Protein AF-A0A536QUA7-F1 (afdb_monomer)

Mean predicted aligned error: 16.9 Å

Solvent-accessible surface area (backbone atoms only — not comparable to full-atom values): 15677 Å² total; per-residue (Å²): 103,59,50,65,67,56,57,45,43,52,49,64,76,67,33,92,43,39,61,58,76,77,45,74,51,65,32,37,35,33,44,43,59,47,39,73,72,70,40,79,70,28,42,52,52,85,44,95,68,42,71,66,52,82,76,81,79,78,81,73,63,39,78,78,34,52,27,31,45,29,40,38,20,38,36,29,46,65,80,84,62,50,67,84,68,93,71,83,85,85,78,98,61,85,58,100,61,84,52,25,24,18,38,31,34,34,26,34,26,69,95,56,44,83,71,50,58,46,36,44,38,70,85,55,71,61,65,71,66,61,76,71,50,67,66,53,78,86,66,78,74,70,70,74,73,72,71,72,78,56,67,68,45,88,55,73,50,54,70,72,58,57,55,49,55,58,72,66,37,57,82,35,42,73,42,80,79,44,75,51,76,34,32,39,31,43,50,58,53,58,68,66,70,54,92,70,57,74,76,63,91,88,58,56,53,81,40,44,29,34,42,35,42,36,16,37,39,26,31,44,80,90,48,76,79,43,76,18,30,14,35,39,37,34,26,36,18,74,81,57,47,77,78,45,75,41,68,44,71,94,47,70,55,68,64,71,60,77,74,53,70,67,34,47,64,73,80,132

Foldseek 3Di:
DDDFVLLQCCPAVVDPQHDDFPDKGKFKDQQVLCCVQLNDQWQAVPDPFADTDDAQDDDDDSRPFIKIWMKTFDFGFRDPRDGPDPDDDGDDDRDPDGGFRMWTWIFGPPPTHTRDTRYTHRPDNTDPSVVVGDHDPPPDDPPPPPPPQFPAAEFPDDPVLLQVVVVVPCVFDVDFPDKDKAKDFLLLQVVLPPPQSDDPPPDDRRFIKMKMKTADWGQDPVNVRDTARIKIWIAGRHPRDGDDIDGHNSDNTPSSVVVGHHHHYDDD

Radius of gyration: 22.1 Å; Cα contacts (8 Å, |Δi|>4): 543; chains: 1; bounding box: 54×33×62 Å

Structure (mmCIF, N/CA/C/O backbone):
data_AF-A0A536QUA7-F1
#
_entry.id   AF-A0A536QUA7-F1
#
loop_
_atom_site.group_PDB
_atom_site.id
_atom_site.type_symbol
_atom_site.label_atom_id
_atom_site.label_alt_id
_atom_site.label_comp_id
_atom_site.label_asym_id
_atom_site.label_entity_id
_atom_site.label_seq_id
_atom_site.pdbx_PDB_ins_code
_atom_site.Cartn_x
_atom_site.Cartn_y
_atom_site.Cartn_z
_atom_site.occupancy
_atom_site.B_iso_or_equiv
_atom_site.auth_seq_id
_atom_site.auth_comp_id
_atom_site.auth_asym_id
_atom_site.auth_atom_id
_atom_site.pdbx_PDB_model_num
ATOM 1 N N . MET A 1 1 ? -12.132 0.003 -13.192 1.00 64.38 1 MET A N 1
ATOM 2 C CA . MET A 1 1 ? -10.922 -0.640 -13.738 1.00 64.38 1 MET A CA 1
ATOM 3 C C . MET A 1 1 ? -10.540 0.109 -14.996 1.00 64.38 1 MET A C 1
ATOM 5 O O . MET A 1 1 ? -11.444 0.331 -15.796 1.00 64.38 1 MET A O 1
ATOM 9 N N . ILE A 1 2 ? -9.286 0.541 -15.136 1.00 70.25 2 ILE A N 1
ATOM 10 C CA . ILE A 1 2 ? -8.847 1.223 -16.362 1.00 70.25 2 ILE A CA 1
ATOM 11 C C . ILE A 1 2 ? -8.823 0.251 -17.541 1.00 70.25 2 ILE A C 1
ATOM 13 O O . ILE A 1 2 ? -8.557 -0.945 -17.365 1.00 70.25 2 ILE A O 1
ATOM 17 N N . GLN A 1 3 ? -9.121 0.764 -18.728 1.00 82.75 3 GLN A N 1
ATOM 18 C CA . GLN A 1 3 ? -9.118 -0.004 -19.968 1.00 82.75 3 GLN A CA 1
ATOM 19 C C . GLN A 1 3 ? -7.694 -0.231 -20.487 1.00 82.75 3 GLN A C 1
ATOM 21 O O . GLN A 1 3 ? -6.749 0.451 -20.092 1.00 82.75 3 GLN A O 1
ATOM 26 N N . ARG A 1 4 ? -7.545 -1.186 -21.412 1.00 84.88 4 ARG A N 1
ATOM 27 C CA . ARG A 1 4 ? -6.255 -1.541 -22.026 1.00 84.88 4 ARG A CA 1
ATOM 28 C C . ARG A 1 4 ? -5.523 -0.318 -22.583 1.00 84.88 4 ARG A C 1
ATOM 30 O O . ARG A 1 4 ? -4.348 -0.115 -22.292 1.00 84.88 4 ARG A O 1
ATOM 37 N N . ASP A 1 5 ? -6.226 0.496 -23.361 1.00 85.31 5 ASP A N 1
ATOM 38 C CA . ASP A 1 5 ? -5.624 1.645 -24.040 1.00 85.31 5 ASP A CA 1
ATOM 39 C C . ASP A 1 5 ? -5.302 2.783 -23.058 1.00 85.31 5 ASP A C 1
ATOM 41 O O . ASP A 1 5 ? -4.315 3.488 -23.243 1.00 85.31 5 ASP A O 1
ATOM 45 N N . GLU A 1 6 ? -6.058 2.904 -21.960 1.00 81.44 6 GLU A N 1
ATOM 46 C CA . GLU A 1 6 ? -5.752 3.830 -20.861 1.00 81.44 6 GLU A CA 1
ATOM 47 C C . GLU A 1 6 ? -4.475 3.410 -20.122 1.00 81.44 6 GLU A C 1
ATOM 49 O O . GLU A 1 6 ? -3.639 4.255 -19.809 1.00 81.44 6 GLU A O 1
ATOM 54 N N . ALA A 1 7 ? -4.279 2.106 -19.892 1.00 81.38 7 ALA A N 1
ATOM 55 C CA . ALA A 1 7 ? -3.056 1.581 -19.287 1.00 81.38 7 ALA A CA 1
ATOM 56 C C . ALA A 1 7 ? -1.829 1.820 -20.181 1.00 81.38 7 ALA A C 1
ATOM 58 O O . ALA A 1 7 ? -0.774 2.214 -19.686 1.00 81.38 7 ALA A O 1
ATOM 59 N N . ILE A 1 8 ? -1.977 1.635 -21.499 1.00 85.44 8 ILE A N 1
ATOM 60 C CA . ILE A 1 8 ? -0.925 1.951 -22.474 1.00 85.44 8 ILE A CA 1
ATOM 61 C C . ILE A 1 8 ? -0.619 3.451 -22.457 1.00 85.44 8 ILE A C 1
ATOM 63 O O . ILE A 1 8 ? 0.544 3.824 -22.331 1.00 85.44 8 ILE A O 1
ATOM 67 N N . ALA A 1 9 ? -1.640 4.311 -22.529 1.00 81.69 9 ALA A N 1
ATOM 68 C CA . ALA A 1 9 ? -1.468 5.764 -22.538 1.00 81.69 9 ALA A CA 1
ATOM 69 C C . ALA A 1 9 ? -0.780 6.283 -21.267 1.00 81.69 9 ALA A C 1
ATOM 71 O O . ALA A 1 9 ? 0.062 7.179 -21.337 1.00 81.69 9 ALA A O 1
ATOM 72 N N . LEU A 1 10 ? -1.084 5.689 -20.111 1.00 79.25 10 LEU A N 1
ATOM 73 C CA . LEU A 1 10 ? -0.463 6.049 -18.838 1.00 79.25 10 LEU A CA 1
ATOM 74 C C . LEU A 1 10 ? 1.056 5.815 -18.845 1.00 79.25 10 LEU A C 1
ATOM 76 O O . LEU A 1 10 ? 1.802 6.591 -18.253 1.00 79.25 10 LEU A O 1
ATOM 80 N N . VAL A 1 11 ? 1.516 4.788 -19.562 1.00 81.25 11 VAL A N 1
ATOM 81 C CA . VAL A 1 11 ? 2.941 4.486 -19.733 1.00 81.25 11 VAL A CA 1
ATOM 82 C C . VAL A 1 11 ? 3.570 5.321 -20.847 1.00 81.25 11 VAL A C 1
ATOM 84 O O . VAL A 1 11 ? 4.662 5.841 -20.668 1.00 81.25 11 VAL A O 1
ATOM 87 N N . THR A 1 12 ? 2.915 5.458 -21.999 1.00 77.88 12 THR A N 1
ATOM 88 C CA . THR A 1 12 ? 3.539 6.048 -23.198 1.00 77.88 12 THR A CA 1
ATOM 89 C C . THR A 1 12 ? 3.413 7.565 -23.291 1.00 77.88 12 THR A C 1
ATOM 91 O O . THR A 1 12 ? 4.182 8.189 -24.011 1.00 77.88 12 THR A O 1
ATOM 94 N N . SER A 1 13 ? 2.437 8.162 -22.604 1.00 69.25 13 SER A N 1
ATOM 95 C CA . SER A 1 13 ? 2.140 9.602 -22.681 1.00 69.25 13 SER A CA 1
ATOM 96 C C . SER A 1 13 ? 2.318 10.326 -21.343 1.00 69.25 13 SER A C 1
ATOM 98 O O . SER A 1 13 ? 2.397 11.551 -21.320 1.00 69.25 13 SER A O 1
ATOM 100 N N . GLY A 1 14 ? 2.356 9.583 -20.230 1.00 56.53 14 GLY A N 1
ATOM 101 C CA . GLY A 1 14 ? 2.427 10.126 -18.869 1.00 56.53 14 GLY A CA 1
ATOM 102 C C . GLY A 1 14 ? 3.731 9.844 -18.120 1.00 56.53 14 GLY A C 1
ATOM 103 O O . GLY A 1 14 ? 3.872 10.306 -16.989 1.00 56.53 14 GLY A O 1
ATOM 104 N N . ASN A 1 15 ? 4.671 9.097 -18.711 1.00 64.44 15 ASN A N 1
ATOM 105 C CA . ASN A 1 15 ? 5.901 8.682 -18.041 1.00 64.44 15 ASN A CA 1
ATOM 106 C C . ASN A 1 15 ? 7.134 9.383 -18.629 1.00 64.44 15 ASN A C 1
ATOM 108 O O . ASN A 1 15 ? 7.435 9.228 -19.810 1.00 64.44 15 ASN A O 1
ATOM 112 N N . ALA A 1 16 ? 7.875 10.107 -17.786 1.00 61.22 16 ALA A N 1
ATOM 113 C CA . ALA A 1 16 ? 9.129 10.762 -18.162 1.00 61.22 16 ALA A CA 1
ATOM 114 C C . ALA A 1 16 ? 10.233 9.767 -18.575 1.00 61.22 16 ALA A C 1
ATOM 116 O O . ALA A 1 16 ? 11.182 10.151 -19.256 1.00 61.22 16 ALA A O 1
ATOM 117 N N . ASP A 1 17 ? 10.092 8.496 -18.195 1.00 67.12 17 ASP A N 1
ATOM 118 C CA . ASP A 1 17 ? 11.054 7.438 -18.495 1.00 67.12 17 ASP A CA 1
ATOM 119 C C . ASP A 1 17 ? 10.870 6.859 -19.908 1.00 67.12 17 ASP A C 1
ATOM 121 O O . ASP A 1 17 ? 11.709 6.096 -20.376 1.00 67.12 17 ASP A O 1
ATOM 125 N N . VAL A 1 18 ? 9.782 7.188 -20.611 1.00 69.81 18 VAL A N 1
ATOM 126 C CA . VAL A 1 18 ? 9.490 6.653 -21.948 1.00 69.81 18 VAL A CA 1
ATOM 127 C C . VAL A 1 18 ? 9.672 7.754 -22.986 1.00 69.81 18 VAL A C 1
ATOM 129 O O . VAL A 1 18 ? 8.972 8.761 -22.981 1.00 69.81 18 VAL A O 1
ATOM 132 N N . GLY A 1 19 ? 10.637 7.558 -23.883 1.00 74.00 19 GLY A N 1
ATOM 133 C CA . GLY A 1 19 ? 10.879 8.419 -25.033 1.00 74.00 19 GLY A CA 1
ATOM 134 C C . GLY A 1 19 ? 10.114 7.930 -26.260 1.00 74.00 19 GLY A C 1
ATOM 135 O O . GLY A 1 19 ? 8.886 7.857 -26.282 1.00 74.00 19 GLY A O 1
ATOM 136 N N . ARG A 1 20 ? 10.852 7.591 -27.319 1.00 82.25 20 ARG A N 1
ATOM 137 C CA . ARG A 1 20 ? 10.285 7.036 -28.553 1.00 82.25 20 ARG A CA 1
ATOM 138 C C . ARG A 1 20 ? 9.592 5.697 -28.283 1.00 82.25 20 ARG A C 1
ATOM 140 O O . ARG A 1 20 ? 10.181 4.818 -27.664 1.00 82.25 20 ARG A O 1
ATOM 147 N N . VAL A 1 21 ? 8.384 5.512 -28.813 1.00 84.94 21 VAL A N 1
ATOM 148 C CA . VAL A 1 21 ? 7.627 4.252 -28.725 1.00 84.94 21 VAL A CA 1
ATOM 149 C C . VAL A 1 21 ? 7.493 3.638 -30.114 1.00 84.94 21 VAL A C 1
ATOM 151 O O . VAL A 1 21 ? 6.847 4.206 -30.988 1.00 84.94 21 VAL A O 1
ATOM 154 N N . ASP A 1 22 ? 8.089 2.463 -30.300 1.00 88.00 22 ASP A N 1
ATOM 155 C CA . ASP A 1 22 ? 8.012 1.669 -31.534 1.00 88.00 22 ASP A CA 1
ATOM 156 C C . ASP A 1 22 ? 6.842 0.689 -31.516 1.00 88.00 22 ASP A C 1
ATOM 158 O O . ASP A 1 22 ? 6.204 0.429 -32.535 1.00 88.00 22 ASP A O 1
ATOM 162 N N . ARG A 1 23 ? 6.568 0.120 -30.341 1.00 90.31 23 ARG A N 1
ATOM 163 C CA . ARG A 1 23 ? 5.479 -0.829 -30.122 1.00 90.31 23 ARG A CA 1
ATOM 164 C C . ARG A 1 23 ? 5.040 -0.748 -28.673 1.00 90.31 23 ARG A C 1
ATOM 166 O O . ARG A 1 23 ? 5.880 -0.665 -27.781 1.00 90.31 23 ARG A O 1
ATOM 173 N N . ALA A 1 24 ? 3.735 -0.835 -28.450 1.00 91.88 24 ALA A N 1
ATOM 174 C CA . ALA A 1 24 ? 3.164 -1.001 -27.126 1.00 91.88 24 ALA A CA 1
ATOM 175 C C . ALA A 1 24 ? 2.049 -2.048 -27.158 1.00 91.88 24 ALA A C 1
ATOM 177 O O . ALA A 1 24 ? 1.282 -2.127 -28.119 1.00 91.88 24 ALA A O 1
ATOM 178 N N . ASP A 1 25 ? 1.968 -2.854 -26.108 1.00 94.75 25 ASP A N 1
ATOM 179 C CA . ASP A 1 25 ? 0.883 -3.804 -25.895 1.00 94.75 25 ASP A CA 1
ATOM 180 C C . ASP A 1 25 ? 0.625 -3.961 -24.396 1.00 94.75 25 ASP A C 1
ATOM 182 O O . ASP A 1 25 ? 1.505 -3.709 -23.573 1.00 94.75 25 ASP A O 1
ATOM 186 N N . ALA A 1 26 ? -0.582 -4.379 -24.034 1.00 92.88 26 ALA A N 1
ATOM 187 C CA . ALA A 1 26 ? -0.970 -4.575 -22.653 1.00 92.88 26 ALA A CA 1
ATOM 188 C C . ALA A 1 26 ? -1.830 -5.825 -22.481 1.00 92.88 26 ALA A C 1
ATOM 190 O O . ALA A 1 26 ? -2.761 -6.080 -23.251 1.00 92.88 26 ALA A O 1
ATOM 191 N N . LYS A 1 27 ? -1.516 -6.585 -21.431 1.00 93.69 27 LYS A N 1
ATOM 192 C CA . LYS A 1 27 ? -2.242 -7.782 -21.007 1.00 93.69 27 LYS A CA 1
ATOM 193 C C . LYS A 1 27 ? -2.737 -7.594 -19.584 1.00 93.69 27 LYS A C 1
ATOM 195 O O . LYS A 1 27 ? -1.997 -7.118 -18.722 1.00 93.69 27 LYS A O 1
ATOM 200 N N . LEU A 1 28 ? -3.983 -7.983 -19.348 1.00 89.50 28 LEU A N 1
ATOM 201 C CA . LEU A 1 28 ? -4.575 -7.962 -18.022 1.00 89.50 28 LEU A CA 1
ATOM 202 C C . LEU A 1 28 ? -4.355 -9.310 -17.343 1.00 89.50 28 LEU A C 1
ATOM 204 O O . LEU A 1 28 ? -4.668 -10.347 -17.921 1.00 89.50 28 LEU A O 1
ATOM 208 N N . MET A 1 29 ? -3.855 -9.312 -16.112 1.00 88.69 29 MET A N 1
ATOM 209 C CA . MET A 1 29 ? -3.652 -10.542 -15.347 1.00 88.69 29 MET A CA 1
ATOM 210 C C . MET A 1 29 ? -3.751 -10.307 -13.843 1.00 88.69 29 MET A C 1
ATOM 212 O O . MET A 1 29 ? -3.808 -9.164 -13.390 1.00 88.69 29 MET A O 1
ATOM 216 N N . THR A 1 30 ? -3.765 -11.384 -13.058 1.00 83.81 30 THR A N 1
ATOM 217 C CA . THR A 1 30 ? -3.513 -11.263 -11.618 1.00 83.81 30 THR A CA 1
ATOM 218 C C . THR A 1 30 ? -2.024 -11.017 -11.369 1.00 83.81 30 THR A C 1
ATOM 220 O O . THR A 1 30 ? -1.172 -11.425 -12.162 1.00 83.81 30 THR A O 1
ATOM 223 N N . PHE A 1 31 ? -1.670 -10.377 -10.259 1.00 78.50 31 PHE A N 1
ATOM 224 C CA . PHE A 1 31 ? -0.266 -10.187 -9.911 1.00 78.50 31 PHE A CA 1
ATOM 225 C C . PHE A 1 31 ? 0.429 -11.533 -9.633 1.00 78.50 31 PHE A C 1
ATOM 227 O O . PHE A 1 31 ? 1.590 -11.716 -9.994 1.00 78.50 31 PHE A O 1
ATOM 234 N N . ALA A 1 32 ? -0.301 -12.522 -9.107 1.00 74.12 32 ALA A N 1
ATOM 235 C CA . ALA A 1 32 ? 0.178 -13.897 -8.968 1.00 74.12 32 ALA A CA 1
ATOM 236 C C . ALA A 1 32 ? 0.535 -14.542 -10.322 1.00 74.12 32 ALA A C 1
ATOM 238 O O . ALA A 1 32 ? 1.564 -15.211 -10.430 1.00 74.12 32 ALA A O 1
ATOM 239 N N . ASP A 1 33 ? -0.270 -14.320 -11.367 1.00 83.56 33 ASP A N 1
ATOM 240 C CA . ASP A 1 33 ? 0.031 -14.802 -12.720 1.00 83.56 33 ASP A CA 1
ATOM 241 C C . ASP A 1 33 ? 1.309 -14.185 -13.286 1.00 83.56 33 ASP A C 1
ATOM 243 O O . ASP A 1 33 ? 2.119 -14.899 -13.882 1.00 83.56 33 ASP A O 1
ATOM 247 N N . TYR A 1 34 ? 1.505 -12.881 -13.070 1.00 85.69 34 TYR A N 1
ATOM 248 C CA . TYR A 1 34 ? 2.734 -12.200 -13.467 1.00 85.69 34 TYR A CA 1
ATOM 249 C C . TYR A 1 34 ? 3.948 -12.824 -12.771 1.00 85.69 34 TYR A C 1
ATOM 251 O O . TYR A 1 34 ? 4.869 -13.286 -13.442 1.00 85.69 34 TYR A O 1
ATOM 259 N N . LEU A 1 35 ? 3.920 -12.918 -11.437 1.00 82.38 35 LEU A N 1
ATOM 260 C CA . LEU A 1 35 ? 5.023 -13.468 -10.642 1.00 82.38 35 LEU A CA 1
ATOM 261 C C . LEU A 1 35 ? 5.357 -14.918 -11.015 1.00 82.38 35 LEU A C 1
ATOM 263 O O . LEU A 1 35 ? 6.523 -15.306 -11.018 1.00 82.38 35 LEU A O 1
ATOM 267 N N . ARG A 1 36 ? 4.349 -15.724 -11.359 1.00 80.75 36 ARG A N 1
ATOM 268 C CA . ARG A 1 36 ? 4.531 -17.121 -11.776 1.00 80.75 36 ARG A CA 1
ATOM 269 C C . ARG A 1 36 ? 5.289 -17.256 -13.100 1.00 80.75 36 ARG A C 1
ATOM 271 O O . ARG A 1 36 ? 5.995 -18.243 -13.284 1.00 80.75 36 ARG A O 1
ATOM 278 N N . VAL A 1 37 ? 5.112 -16.317 -14.031 1.00 83.94 37 VAL A N 1
ATOM 279 C CA . VAL A 1 37 ? 5.691 -16.393 -15.385 1.00 83.94 37 VAL A CA 1
ATOM 280 C C . VAL A 1 37 ? 6.965 -15.561 -15.512 1.00 83.94 37 VAL A C 1
ATOM 282 O O . VAL A 1 37 ? 7.953 -16.048 -16.056 1.00 83.94 37 VAL A O 1
ATOM 285 N N . ALA A 1 38 ? 6.940 -14.321 -15.025 1.00 82.25 38 ALA A N 1
ATOM 286 C CA . ALA A 1 38 ? 8.046 -13.371 -15.114 1.00 82.25 38 ALA A CA 1
ATOM 287 C C . ALA A 1 38 ? 8.994 -13.433 -13.905 1.00 82.25 38 ALA A C 1
ATOM 289 O O . ALA A 1 38 ? 10.108 -12.922 -13.971 1.00 82.25 38 ALA A O 1
ATOM 290 N N . GLY A 1 39 ? 8.587 -14.090 -12.816 1.00 74.75 39 GLY A N 1
ATOM 291 C CA . GLY A 1 39 ? 9.356 -14.125 -11.577 1.00 74.75 39 GLY A CA 1
ATOM 292 C C . GLY A 1 39 ? 9.154 -12.871 -10.715 1.00 74.75 39 GLY A C 1
ATOM 293 O O . GLY A 1 39 ? 8.283 -12.043 -10.992 1.00 74.75 39 GLY A O 1
ATOM 294 N N . PRO A 1 40 ? 9.923 -12.738 -9.619 1.00 68.88 40 PRO A N 1
ATOM 295 C CA . PRO A 1 40 ? 9.820 -11.593 -8.723 1.00 68.88 40 PRO A CA 1
ATOM 296 C C . PRO A 1 40 ? 10.151 -10.290 -9.451 1.00 68.88 40 PRO A C 1
ATOM 298 O O . PRO A 1 40 ? 11.150 -10.218 -10.165 1.00 68.88 40 PRO A O 1
ATOM 301 N N . VAL A 1 41 ? 9.354 -9.249 -9.197 1.00 65.19 41 VAL A N 1
ATOM 302 C CA . VAL A 1 41 ? 9.648 -7.897 -9.680 1.00 65.19 41 VAL A CA 1
ATOM 303 C C . VAL A 1 41 ? 10.963 -7.442 -9.062 1.00 65.19 41 VAL A C 1
ATOM 305 O O . VAL A 1 41 ? 11.093 -7.302 -7.845 1.00 65.19 41 VAL A O 1
ATOM 308 N N . ARG A 1 42 ? 11.953 -7.238 -9.919 1.00 55.41 42 ARG A N 1
ATOM 309 C CA . ARG A 1 42 ? 13.249 -6.675 -9.569 1.00 55.41 42 ARG A CA 1
ATOM 310 C C . ARG A 1 42 ? 13.487 -5.567 -10.565 1.00 55.41 42 ARG A C 1
ATOM 312 O O . ARG A 1 42 ? 13.551 -5.833 -11.764 1.00 55.41 42 ARG A O 1
ATOM 319 N N . THR A 1 43 ? 13.612 -4.341 -10.082 1.00 51.16 43 THR A N 1
ATOM 320 C CA . THR A 1 43 ? 13.974 -3.242 -10.964 1.00 51.16 43 THR A CA 1
ATOM 321 C C . THR A 1 43 ? 15.312 -3.599 -11.618 1.00 51.16 43 THR A C 1
ATOM 323 O O . THR A 1 43 ? 16.274 -3.921 -10.917 1.00 51.16 43 THR A O 1
ATOM 326 N N . HIS A 1 44 ? 15.353 -3.594 -12.953 1.00 51.56 44 HIS A N 1
ATOM 327 C CA . HIS A 1 44 ? 16.560 -3.852 -13.752 1.00 51.56 44 HIS A CA 1
ATOM 328 C C . HIS A 1 44 ? 17.089 -5.301 -13.747 1.00 51.56 44 HIS A C 1
ATOM 330 O O . HIS A 1 44 ? 18.274 -5.526 -14.004 1.00 51.56 44 HIS A O 1
ATOM 336 N N . ALA A 1 45 ? 16.246 -6.310 -13.485 1.00 42.22 45 ALA A N 1
ATOM 337 C CA . ALA A 1 45 ? 16.646 -7.699 -13.729 1.00 42.22 45 ALA A CA 1
ATOM 338 C C . ALA A 1 45 ? 17.040 -7.892 -15.205 1.00 42.22 45 ALA A C 1
ATOM 340 O O . ALA A 1 45 ? 16.257 -7.612 -16.096 1.00 42.22 45 ALA A O 1
ATOM 341 N N . GLY A 1 46 ? 18.271 -8.342 -15.458 1.00 47.69 46 GLY A N 1
ATOM 342 C CA . GLY A 1 46 ? 18.820 -8.495 -16.814 1.00 47.69 46 GLY A CA 1
ATOM 343 C C . GLY A 1 46 ? 19.906 -7.480 -17.171 1.00 47.69 46 GLY A C 1
ATOM 344 O O . GLY A 1 46 ? 20.615 -7.664 -18.159 1.00 47.69 46 GLY A O 1
ATOM 345 N N . ASP A 1 47 ? 20.104 -6.458 -16.342 1.00 53.56 47 ASP A N 1
ATOM 346 C CA . ASP A 1 47 ? 21.153 -5.471 -16.529 1.00 53.56 47 ASP A CA 1
ATOM 347 C C . ASP A 1 47 ? 22.440 -5.840 -15.759 1.00 53.56 47 ASP A C 1
ATOM 349 O O . ASP A 1 47 ? 22.449 -5.795 -14.527 1.00 53.56 47 ASP A O 1
ATOM 353 N N . PRO A 1 48 ? 23.560 -6.166 -16.436 1.00 52.72 48 PRO A N 1
ATOM 354 C CA . PRO A 1 48 ? 24.820 -6.475 -15.762 1.00 52.72 48 PRO A CA 1
ATOM 355 C C . PRO A 1 48 ? 25.494 -5.251 -15.113 1.00 52.72 48 PRO A C 1
ATOM 357 O O . PRO A 1 48 ? 26.512 -5.414 -14.444 1.00 52.72 48 PRO A O 1
ATOM 360 N N . GLN A 1 49 ? 24.983 -4.034 -15.335 1.00 49.59 49 GLN A N 1
ATOM 361 C CA . GLN A 1 49 ? 25.577 -2.778 -14.862 1.00 49.59 49 GLN A CA 1
ATOM 362 C C . GLN A 1 49 ? 24.696 -1.985 -13.887 1.00 49.59 49 GLN A C 1
ATOM 364 O O . GLN A 1 49 ? 25.123 -0.920 -13.441 1.00 49.59 49 GLN A O 1
ATOM 369 N N . ALA A 1 50 ? 23.504 -2.477 -13.542 1.00 52.34 50 ALA A N 1
ATOM 370 C CA . ALA A 1 50 ? 22.665 -1.880 -12.507 1.00 52.34 50 ALA A CA 1
ATOM 371 C C . ALA A 1 50 ? 22.710 -2.717 -11.228 1.00 52.34 50 ALA A C 1
ATOM 373 O O . ALA A 1 50 ? 22.565 -3.941 -11.257 1.00 52.34 50 ALA A O 1
ATOM 374 N N . THR A 1 51 ? 22.848 -2.049 -10.084 1.00 48.59 51 THR A N 1
ATOM 375 C CA . THR A 1 51 ? 22.543 -2.680 -8.800 1.00 48.59 51 THR A CA 1
ATOM 376 C C . THR A 1 51 ? 21.042 -2.945 -8.763 1.00 48.59 51 THR A C 1
ATOM 378 O O . THR A 1 51 ? 20.243 -2.011 -8.803 1.00 48.59 51 THR A O 1
ATOM 381 N N . ALA A 1 52 ? 20.646 -4.218 -8.706 1.00 46.16 52 ALA A N 1
ATOM 382 C CA . ALA A 1 52 ? 19.244 -4.576 -8.540 1.00 46.16 52 ALA A CA 1
ATOM 383 C C . ALA A 1 52 ? 18.721 -3.966 -7.233 1.00 46.16 52 ALA A C 1
ATOM 385 O O . ALA A 1 52 ? 19.119 -4.381 -6.143 1.00 46.16 52 ALA A O 1
ATOM 386 N N . MET A 1 53 ? 17.813 -2.998 -7.334 1.00 42.56 53 MET A N 1
ATOM 387 C CA . MET A 1 53 ? 17.075 -2.530 -6.171 1.00 42.56 53 MET A CA 1
ATOM 388 C C . MET A 1 53 ? 16.000 -3.566 -5.836 1.00 42.56 53 MET A C 1
ATOM 390 O O . MET A 1 53 ? 14.990 -3.701 -6.527 1.00 42.56 53 MET A O 1
ATOM 394 N N . THR A 1 54 ? 16.212 -4.326 -4.765 1.00 38.47 54 THR A N 1
ATOM 395 C CA . THR A 1 54 ? 15.132 -5.049 -4.086 1.00 38.47 54 THR A CA 1
ATOM 396 C C . THR A 1 54 ? 14.306 -4.041 -3.301 1.00 38.47 54 THR A C 1
ATOM 398 O O . THR A 1 54 ? 14.853 -3.401 -2.406 1.00 38.47 54 THR A O 1
ATOM 401 N N . GLY A 1 55 ? 13.010 -3.890 -3.591 1.00 40.62 55 GLY A N 1
ATOM 402 C CA . GLY A 1 55 ? 12.214 -2.988 -2.751 1.00 40.62 55 GLY A CA 1
ATOM 403 C C . GLY A 1 55 ? 10.784 -2.645 -3.142 1.00 40.62 55 GLY A C 1
ATOM 404 O O . GLY A 1 55 ? 10.121 -1.993 -2.345 1.00 40.62 55 GLY A O 1
ATOM 405 N N . PHE A 1 56 ? 10.251 -3.070 -4.289 1.00 41.78 56 PHE A N 1
ATOM 406 C CA . PHE A 1 56 ? 8.831 -2.831 -4.571 1.00 41.78 56 PHE A CA 1
ATOM 407 C C . PHE A 1 56 ? 7.980 -3.999 -4.072 1.00 41.78 56 PHE A C 1
ATOM 409 O O . PHE A 1 56 ? 7.659 -4.933 -4.805 1.00 41.78 56 PHE A O 1
ATOM 416 N N . GLY A 1 57 ? 7.638 -3.948 -2.783 1.00 38.03 57 GLY A N 1
ATOM 417 C CA . GLY A 1 57 ? 6.579 -4.773 -2.214 1.00 38.03 57 GLY A CA 1
ATOM 418 C C . GLY A 1 57 ? 5.233 -4.308 -2.761 1.00 38.03 57 GLY A C 1
ATOM 419 O O . GLY A 1 57 ? 4.822 -3.176 -2.534 1.00 38.03 57 GLY A O 1
ATOM 420 N N . ILE A 1 58 ? 4.552 -5.164 -3.514 1.00 45.94 58 ILE A N 1
ATOM 421 C CA . ILE A 1 58 ? 3.148 -4.952 -3.867 1.00 45.94 58 ILE A CA 1
ATOM 422 C C . ILE A 1 58 ? 2.325 -5.636 -2.773 1.00 45.94 58 ILE A C 1
ATOM 424 O O . ILE A 1 58 ? 2.427 -6.847 -2.593 1.00 45.94 58 ILE A O 1
ATOM 428 N N . PHE A 1 59 ? 1.560 -4.853 -2.011 1.00 39.16 59 PHE A N 1
ATOM 429 C CA . PHE A 1 59 ? 0.893 -5.307 -0.785 1.00 39.16 59 PHE A CA 1
ATOM 430 C C . PHE A 1 59 ? -0.545 -5.786 -1.028 1.00 39.16 59 PHE A C 1
ATOM 432 O O . PHE A 1 59 ? -1.293 -5.177 -1.795 1.00 39.16 59 PHE A O 1
ATOM 439 N N . GLY A 1 60 ? -0.951 -6.860 -0.345 1.00 48.38 60 GLY A N 1
ATOM 440 C CA . GLY A 1 60 ? -2.247 -7.535 -0.510 1.00 48.38 60 GLY A CA 1
ATOM 441 C C . GLY A 1 60 ? -2.127 -8.892 -1.212 1.00 48.38 60 GLY A C 1
ATOM 442 O O . GLY A 1 60 ? -1.049 -9.260 -1.672 1.00 48.38 60 GLY A O 1
ATOM 443 N N . ASP A 1 61 ? -3.227 -9.649 -1.283 1.00 54.03 61 ASP A N 1
ATOM 444 C CA . ASP A 1 61 ? -3.236 -10.970 -1.927 1.00 54.03 61 ASP A CA 1
ATOM 445 C C . ASP A 1 61 ? -2.947 -10.837 -3.441 1.00 54.03 61 ASP A C 1
ATOM 447 O O . ASP A 1 61 ? -3.762 -10.262 -4.177 1.00 54.03 61 ASP A O 1
ATOM 451 N N . PRO A 1 62 ? -1.809 -11.361 -3.942 1.00 61.78 62 PRO A N 1
ATOM 452 C CA . PRO A 1 62 ? -1.445 -11.262 -5.352 1.00 61.78 62 PRO A CA 1
ATOM 453 C C . PRO A 1 62 ? -2.437 -11.985 -6.276 1.00 61.78 62 PRO A C 1
ATOM 455 O O . PRO A 1 62 ? -2.523 -11.635 -7.454 1.00 61.78 62 PRO A O 1
ATOM 458 N N . ALA A 1 63 ? -3.202 -12.959 -5.771 1.00 65.00 63 ALA A N 1
ATOM 459 C CA . ALA A 1 63 ? -4.241 -13.647 -6.534 1.00 65.00 63 ALA A CA 1
ATOM 460 C C . ALA A 1 63 ? -5.512 -12.797 -6.713 1.00 65.00 63 ALA A C 1
ATOM 462 O O . ALA A 1 63 ? -6.275 -13.028 -7.647 1.00 65.00 63 ALA A O 1
ATOM 463 N N . GLN A 1 64 ? -5.728 -11.797 -5.853 1.00 63.88 64 GLN A N 1
ATOM 464 C CA . GLN A 1 64 ? -6.883 -10.888 -5.906 1.00 63.88 64 GLN A CA 1
ATOM 465 C C . GLN A 1 64 ? -6.540 -9.526 -6.528 1.00 63.88 64 GLN A C 1
ATOM 467 O O . GLN A 1 64 ? -7.426 -8.712 -6.791 1.00 63.88 64 GLN A O 1
ATOM 472 N N . ARG A 1 65 ? -5.255 -9.258 -6.785 1.00 70.31 65 ARG A N 1
ATOM 473 C CA . ARG A 1 65 ? -4.796 -8.019 -7.420 1.00 70.31 65 ARG A CA 1
ATOM 474 C C . ARG A 1 65 ? -4.698 -8.171 -8.925 1.00 70.31 65 ARG A C 1
ATOM 476 O O . ARG A 1 65 ? -3.845 -8.897 -9.421 1.00 70.31 65 ARG A O 1
ATOM 483 N N . TYR A 1 66 ? -5.507 -7.408 -9.646 1.00 81.31 66 TYR A N 1
ATOM 484 C CA . TYR A 1 66 ? -5.419 -7.311 -11.097 1.00 81.31 66 TYR A CA 1
ATOM 485 C C . TYR A 1 66 ? -4.470 -6.187 -11.520 1.00 81.31 66 TYR A C 1
ATOM 487 O O . TYR A 1 66 ? -4.608 -5.041 -11.079 1.00 81.31 66 TYR A O 1
ATOM 495 N N . VAL A 1 67 ? -3.543 -6.506 -12.416 1.00 84.31 67 VAL A N 1
ATOM 496 C CA . VAL A 1 67 ? -2.557 -5.579 -12.976 1.00 84.31 67 VAL A CA 1
ATOM 497 C C . VAL A 1 67 ? -2.583 -5.630 -14.496 1.00 84.31 67 VAL A C 1
ATOM 499 O O . VAL A 1 67 ? -2.774 -6.689 -15.099 1.00 84.31 67 VAL A O 1
ATOM 502 N N . TRP A 1 68 ? -2.355 -4.480 -15.115 1.00 89.06 68 TRP A N 1
ATOM 503 C CA . TRP A 1 68 ? -1.962 -4.420 -16.513 1.00 89.06 68 TRP A CA 1
ATOM 504 C C . TRP A 1 68 ? -0.444 -4.554 -16.583 1.00 89.06 68 TRP A C 1
ATOM 506 O O . TRP A 1 68 ? 0.275 -3.713 -16.044 1.00 89.06 68 TRP A O 1
ATOM 516 N N . ALA A 1 69 ? 0.042 -5.601 -17.247 1.00 90.94 69 ALA A N 1
ATOM 517 C CA . ALA A 1 69 ? 1.414 -5.619 -17.732 1.00 90.94 69 ALA A CA 1
ATOM 518 C C . ALA A 1 69 ? 1.420 -4.898 -19.079 1.00 90.94 69 ALA A C 1
ATOM 520 O O . ALA A 1 69 ? 0.738 -5.336 -20.005 1.00 90.94 69 ALA A O 1
ATOM 521 N N . VAL A 1 70 ? 2.152 -3.794 -19.175 1.00 91.69 70 VAL A N 1
ATOM 522 C CA . VAL A 1 70 ? 2.269 -2.963 -20.374 1.00 91.69 70 VAL A CA 1
ATOM 523 C C . VAL A 1 70 ? 3.694 -3.088 -20.896 1.00 91.69 70 VAL A C 1
ATOM 525 O O . VAL A 1 70 ? 4.626 -2.580 -20.280 1.00 91.69 70 VAL A O 1
ATOM 528 N N . ALA A 1 71 ? 3.876 -3.777 -22.017 1.00 92.19 71 ALA A N 1
ATOM 529 C CA . ALA A 1 71 ? 5.165 -3.852 -22.690 1.00 92.19 71 ALA A CA 1
ATOM 530 C C . ALA A 1 71 ? 5.299 -2.707 -23.689 1.00 92.19 71 ALA A C 1
ATOM 532 O O . ALA A 1 71 ? 4.408 -2.485 -24.510 1.00 92.19 71 ALA A O 1
ATOM 533 N N .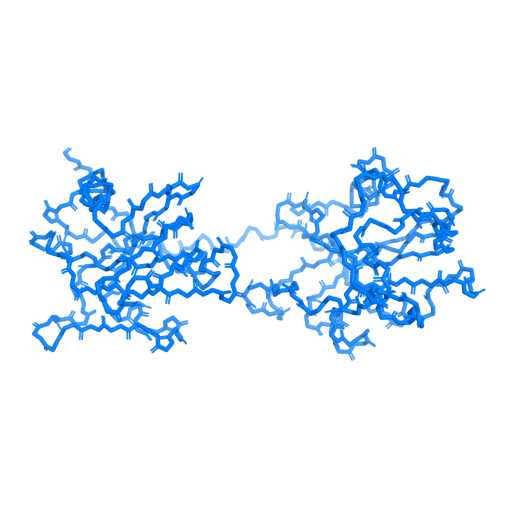 VAL A 1 72 ? 6.433 -2.016 -23.640 1.00 89.69 72 VAL A N 1
ATOM 534 C CA . VAL A 1 72 ? 6.802 -0.948 -24.570 1.00 89.69 72 VAL A CA 1
ATOM 535 C C . VAL A 1 72 ? 8.177 -1.261 -25.134 1.00 89.69 72 VAL A C 1
ATOM 537 O O . VAL A 1 72 ? 9.090 -1.544 -24.365 1.00 89.69 72 VAL A O 1
ATOM 540 N N . SER A 1 73 ? 8.345 -1.186 -26.454 1.00 88.44 73 SER A N 1
ATOM 541 C CA . SER A 1 73 ? 9.661 -1.130 -27.097 1.00 88.44 73 SER A CA 1
ATOM 542 C C . SER A 1 73 ? 9.908 0.239 -27.709 1.00 88.44 73 SER A C 1
ATOM 544 O O . SER A 1 73 ? 8.975 0.880 -28.194 1.00 88.44 73 SER A O 1
ATOM 546 N N . GLY A 1 74 ? 11.169 0.651 -27.743 1.00 84.38 74 GLY A N 1
ATOM 547 C CA . GLY A 1 74 ? 11.605 1.943 -28.245 1.00 84.38 74 GLY A CA 1
ATOM 548 C C . GLY A 1 74 ? 12.766 2.472 -27.413 1.00 84.38 74 GLY A C 1
ATOM 549 O O . GLY A 1 74 ? 13.762 1.775 -27.246 1.00 84.38 74 GLY A O 1
ATOM 550 N N . GLU A 1 75 ? 12.645 3.695 -26.911 1.00 78.81 75 GLU A N 1
ATOM 551 C CA . GLU A 1 75 ? 13.615 4.316 -26.009 1.00 78.81 75 GLU A CA 1
ATOM 552 C C . GLU A 1 75 ? 13.016 4.412 -24.610 1.00 78.81 75 GLU A C 1
ATOM 554 O O . GLU A 1 75 ? 12.140 5.239 -24.361 1.00 78.81 75 GLU A O 1
ATOM 559 N N . VAL A 1 76 ? 13.489 3.566 -23.696 1.00 74.50 76 VAL A N 1
ATOM 560 C CA . VAL A 1 76 ? 13.106 3.627 -22.283 1.00 74.50 76 VAL A CA 1
ATOM 561 C C . VAL A 1 76 ? 14.321 4.021 -21.453 1.00 74.50 76 VAL A C 1
ATOM 563 O O . VAL A 1 76 ? 15.327 3.315 -21.415 1.00 74.50 76 VAL A O 1
ATOM 566 N N . TRP A 1 77 ? 14.246 5.169 -20.795 1.00 67.62 77 TRP A N 1
ATOM 567 C CA . TRP A 1 77 ? 15.329 5.737 -20.012 1.00 67.62 77 TRP A CA 1
ATOM 568 C C . TRP A 1 77 ? 15.387 5.109 -18.616 1.00 67.62 77 TRP A C 1
ATOM 570 O O . TRP A 1 77 ? 14.362 4.966 -17.948 1.00 67.62 77 TRP A O 1
ATOM 580 N N . PRO A 1 78 ? 16.582 4.720 -18.147 1.00 56.34 78 PRO A N 1
ATOM 581 C CA . PRO A 1 78 ? 16.742 4.107 -16.841 1.00 56.34 78 PRO A CA 1
ATOM 582 C C . PRO A 1 78 ? 16.685 5.171 -15.738 1.00 56.34 78 PRO A C 1
ATOM 584 O O . PRO A 1 78 ? 17.712 5.742 -15.366 1.00 56.34 78 PRO A O 1
ATOM 587 N N . ASN A 1 79 ? 15.505 5.426 -15.182 1.00 48.25 79 ASN A N 1
ATOM 588 C CA . ASN A 1 79 ? 15.390 6.238 -13.975 1.00 48.25 79 ASN A CA 1
ATOM 589 C C . ASN A 1 79 ? 15.851 5.420 -12.760 1.00 48.25 79 ASN A C 1
ATOM 591 O O . ASN A 1 79 ? 15.429 4.279 -12.581 1.00 48.25 79 ASN A O 1
ATOM 595 N N . GLY A 1 80 ? 16.774 5.966 -11.965 1.00 43.06 80 GLY A N 1
ATOM 596 C CA . GLY A 1 80 ? 17.305 5.278 -10.782 1.00 43.06 80 GLY A CA 1
ATOM 597 C C . GLY A 1 80 ? 18.378 4.211 -11.036 1.00 43.06 80 GLY A C 1
ATOM 598 O O . GLY A 1 80 ? 18.654 3.426 -10.132 1.00 43.06 80 GLY A O 1
ATOM 599 N N . ARG A 1 81 ? 19.037 4.175 -12.210 1.00 44.31 81 ARG A N 1
ATOM 600 C CA . ARG A 1 81 ? 20.284 3.394 -12.354 1.00 44.31 81 ARG A CA 1
ATOM 601 C C . ARG A 1 81 ? 21.347 4.025 -11.451 1.00 44.31 81 ARG A C 1
ATOM 603 O O . ARG A 1 81 ? 22.027 4.968 -11.858 1.00 44.31 81 ARG A O 1
ATOM 610 N N . GLU A 1 82 ? 21.502 3.522 -10.231 1.00 41.66 82 GLU A N 1
ATOM 611 C CA . GLU A 1 82 ? 22.706 3.809 -9.462 1.00 41.66 82 GLU A CA 1
ATOM 612 C C . GLU A 1 82 ? 23.888 3.177 -10.210 1.00 41.66 82 GLU A C 1
ATOM 614 O O . GLU A 1 82 ? 23.873 1.968 -10.470 1.00 41.66 82 GLU A O 1
ATOM 619 N N . PRO A 1 83 ? 24.903 3.963 -10.614 1.00 40.94 83 PRO A N 1
ATOM 620 C CA . PRO A 1 83 ? 26.156 3.390 -11.078 1.00 40.94 83 PRO A CA 1
ATOM 621 C C . PRO A 1 83 ? 26.693 2.420 -10.026 1.00 40.94 83 PRO A C 1
ATOM 623 O O . PRO A 1 83 ? 26.554 2.677 -8.829 1.00 40.94 83 PRO A O 1
ATOM 626 N N . ILE A 1 84 ? 27.388 1.362 -10.449 1.00 41.41 84 ILE A N 1
ATOM 627 C CA . ILE A 1 84 ? 28.291 0.650 -9.538 1.00 41.41 84 ILE A CA 1
ATOM 628 C C . ILE A 1 84 ? 29.329 1.680 -9.061 1.00 41.41 84 ILE A C 1
ATOM 630 O O . ILE A 1 84 ? 30.242 2.050 -9.798 1.00 41.41 84 ILE A O 1
ATOM 634 N N . SER A 1 85 ? 29.134 2.201 -7.851 1.00 37.00 85 SER A N 1
ATOM 635 C CA . SER A 1 85 ? 29.964 3.232 -7.237 1.00 37.00 85 SER A CA 1
ATOM 636 C C . SER A 1 85 ? 30.979 2.586 -6.296 1.00 37.00 85 SER A C 1
ATOM 638 O O . SER A 1 85 ? 30.617 1.839 -5.389 1.00 37.00 85 SER A O 1
ATOM 640 N N . PHE A 1 86 ? 32.258 2.916 -6.478 1.00 32.34 86 PHE A N 1
ATOM 641 C CA . PHE A 1 86 ? 33.277 2.788 -5.436 1.00 32.34 86 PHE A CA 1
ATOM 642 C C . PHE A 1 86 ? 33.517 4.181 -4.822 1.00 32.34 86 PHE A C 1
ATOM 644 O O . PHE A 1 86 ? 34.531 4.822 -5.087 1.00 32.34 86 PHE A O 1
ATOM 651 N N . GLY A 1 87 ? 32.556 4.654 -4.016 1.00 43.88 87 GLY A N 1
ATOM 652 C CA . GLY A 1 87 ? 32.623 5.905 -3.243 1.00 43.88 87 GLY A CA 1
ATOM 653 C C . GLY A 1 87 ? 31.901 7.124 -3.854 1.00 43.88 87 GLY A C 1
ATOM 654 O O . GLY A 1 87 ? 31.733 7.223 -5.065 1.00 43.88 87 GLY A O 1
ATOM 655 N N . GLY A 1 88 ? 31.516 8.076 -2.983 1.00 38.81 88 GLY A N 1
ATOM 656 C CA . GLY A 1 88 ? 30.862 9.365 -3.303 1.00 38.81 88 GLY A CA 1
ATOM 657 C C . GLY A 1 88 ? 29.356 9.284 -3.649 1.00 38.81 88 GLY A C 1
ATOM 658 O O . GLY A 1 88 ? 28.923 8.262 -4.177 1.00 38.81 88 GLY A O 1
ATOM 659 N N . PRO A 1 89 ? 28.537 10.319 -3.342 1.00 40.97 89 PRO A N 1
ATOM 660 C CA . PRO A 1 89 ? 27.081 10.280 -3.545 1.00 40.97 89 PRO A CA 1
ATOM 661 C C . PRO A 1 89 ? 26.672 10.339 -5.035 1.00 40.97 89 PRO A C 1
ATOM 663 O O . PRO A 1 89 ? 27.390 10.940 -5.839 1.00 40.97 89 PRO A O 1
ATOM 666 N N . PRO A 1 90 ? 25.522 9.741 -5.417 1.00 43.69 90 PRO A N 1
ATOM 667 C CA . PRO A 1 90 ? 25.077 9.649 -6.809 1.00 43.69 90 PRO A CA 1
ATOM 668 C C . PRO A 1 90 ? 24.663 11.017 -7.404 1.00 43.69 90 PRO A C 1
ATOM 670 O O . PRO A 1 90 ? 24.178 11.886 -6.676 1.00 43.69 90 PRO A O 1
ATOM 673 N N . PRO A 1 91 ? 24.852 11.238 -8.722 1.00 39.56 91 PRO A N 1
ATOM 674 C CA . PRO A 1 91 ? 24.597 12.525 -9.374 1.00 39.56 91 PRO A CA 1
ATOM 675 C C . PRO A 1 91 ? 23.105 12.783 -9.663 1.00 39.56 91 PRO A C 1
ATOM 677 O O . PRO A 1 91 ? 22.341 11.860 -9.918 1.00 39.56 91 PRO A O 1
ATOM 680 N N . GLY A 1 92 ? 22.709 14.064 -9.686 1.00 39.78 92 GLY A N 1
ATOM 681 C CA . GLY A 1 92 ? 21.331 14.537 -9.917 1.00 39.78 92 GLY A CA 1
ATOM 682 C C . GLY A 1 92 ? 20.954 14.870 -11.373 1.00 39.78 92 GLY A C 1
ATOM 683 O O . GLY A 1 92 ? 20.122 15.748 -11.587 1.00 39.78 92 GLY A O 1
ATOM 684 N N . SER A 1 93 ? 21.578 14.240 -12.375 1.00 41.34 93 SER A N 1
ATOM 685 C CA . SER A 1 93 ? 21.275 14.427 -13.811 1.00 41.34 93 SER A CA 1
ATOM 686 C C 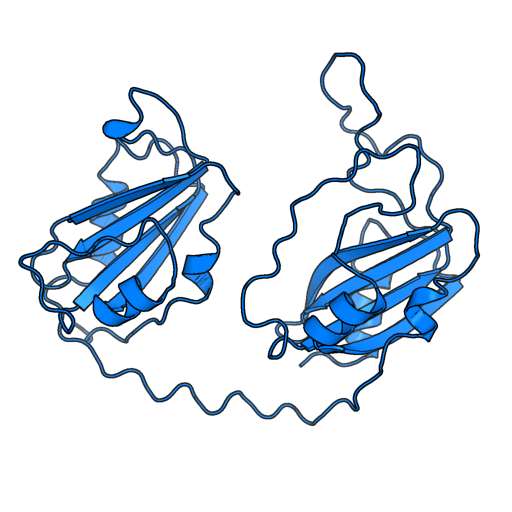. SER A 1 93 ? 2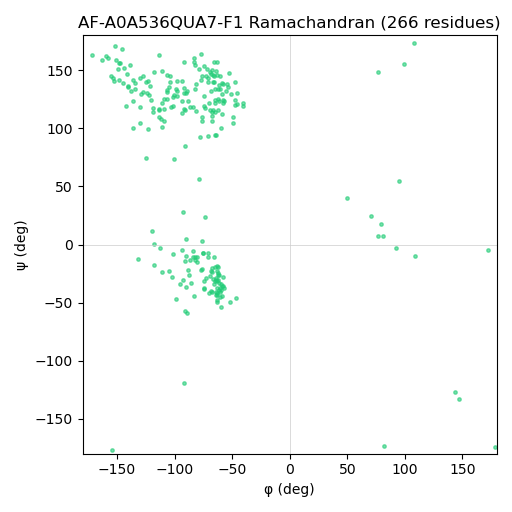0.694 13.147 -14.436 1.00 41.34 93 SER A C 1
ATOM 688 O O . SER A 1 93 ? 20.895 12.078 -13.857 1.00 41.34 93 SER A O 1
ATOM 690 N N . PRO A 1 94 ? 20.045 13.201 -15.625 1.00 45.94 94 PRO A N 1
ATOM 691 C CA . PRO A 1 94 ? 19.687 11.996 -16.371 1.00 45.94 94 PRO A CA 1
ATOM 692 C C . PRO A 1 94 ? 20.921 11.111 -16.518 1.00 45.94 94 PRO A C 1
ATOM 694 O O . PRO A 1 94 ? 22.013 11.578 -16.856 1.00 45.94 94 PRO A O 1
ATOM 697 N N . THR A 1 95 ? 20.755 9.850 -16.164 1.00 48.81 95 THR A N 1
ATOM 698 C CA . THR A 1 95 ? 21.793 8.828 -16.109 1.00 48.81 95 THR A CA 1
ATOM 699 C C . THR A 1 95 ? 22.542 8.745 -17.452 1.00 48.81 95 THR A C 1
ATOM 701 O O . THR A 1 95 ? 21.901 8.728 -18.500 1.00 48.81 95 THR A O 1
ATOM 704 N N . PRO A 1 96 ? 23.889 8.660 -17.476 1.00 51.78 96 PRO A N 1
ATOM 705 C CA . PRO A 1 96 ? 24.703 8.688 -18.705 1.00 51.78 96 PRO A CA 1
ATOM 706 C C . PRO A 1 96 ? 24.636 7.384 -19.527 1.00 51.78 96 PRO A C 1
ATOM 708 O O . PRO A 1 96 ? 25.564 7.050 -20.262 1.00 51.78 96 PRO A O 1
ATOM 711 N N . TYR A 1 97 ? 23.569 6.606 -19.372 1.00 58.62 97 TYR A N 1
ATOM 712 C CA . TYR A 1 97 ? 23.454 5.256 -19.901 1.00 58.62 97 TYR A CA 1
ATOM 713 C C . TYR A 1 97 ? 22.556 5.211 -21.139 1.00 58.62 97 TYR A C 1
ATOM 715 O O . TYR A 1 97 ? 21.578 5.958 -21.205 1.00 58.62 97 TYR A O 1
ATOM 723 N N . PRO A 1 98 ? 22.863 4.340 -22.120 1.00 67.25 98 PRO A N 1
ATOM 724 C CA . PRO A 1 98 ? 21.993 4.159 -23.272 1.00 67.25 98 PRO A CA 1
ATOM 725 C C . PRO A 1 98 ? 20.605 3.669 -22.819 1.00 67.25 98 PRO A C 1
ATOM 727 O O . PRO A 1 98 ? 20.524 2.897 -21.857 1.00 67.25 98 PRO A O 1
ATOM 730 N N . PRO A 1 99 ? 19.522 4.097 -23.492 1.00 71.94 99 PRO A N 1
ATOM 731 C CA . PRO A 1 99 ? 18.171 3.675 -23.145 1.00 71.94 99 PRO A CA 1
ATOM 732 C C . PRO A 1 99 ? 17.993 2.163 -23.345 1.00 71.94 99 PRO A C 1
ATOM 734 O O . PRO A 1 99 ? 18.596 1.558 -24.237 1.00 71.94 99 PRO A O 1
ATOM 737 N N . TYR A 1 100 ? 17.124 1.555 -22.538 1.00 79.44 100 TYR A N 1
ATOM 738 C CA . TYR A 1 100 ? 16.618 0.212 -22.792 1.00 79.44 100 TYR A CA 1
ATOM 739 C C . TYR A 1 100 ? 15.825 0.197 -24.098 1.00 79.44 100 TYR A C 1
ATOM 741 O O . TYR A 1 100 ? 15.128 1.156 -24.439 1.00 79.44 100 TYR A O 1
ATOM 749 N N . ARG A 1 101 ? 15.905 -0.931 -24.808 1.00 85.19 101 ARG A N 1
ATOM 750 C CA . ARG A 1 101 ? 15.155 -1.165 -26.047 1.00 85.19 101 ARG A CA 1
ATOM 751 C C . ARG A 1 101 ? 13.699 -1.508 -25.778 1.00 85.19 101 ARG A C 1
ATOM 753 O O . ARG A 1 101 ? 12.867 -1.367 -26.672 1.00 85.19 101 ARG A O 1
ATOM 760 N N . TRP A 1 102 ? 13.399 -1.985 -24.575 1.00 87.88 102 TRP A N 1
ATOM 761 C CA . TRP A 1 102 ? 12.045 -2.241 -24.113 1.00 87.88 102 TRP A CA 1
ATOM 762 C C . TRP A 1 102 ? 11.966 -2.291 -22.586 1.00 87.88 102 TRP A C 1
ATOM 764 O O . TRP A 1 102 ? 12.969 -2.505 -21.903 1.00 87.88 102 TRP A O 1
ATOM 774 N N . ALA A 1 103 ? 10.747 -2.142 -22.072 1.00 84.94 103 ALA A N 1
ATOM 775 C CA . ALA A 1 103 ? 10.399 -2.373 -20.677 1.00 84.94 103 ALA A CA 1
ATOM 776 C C . ALA A 1 103 ? 8.994 -2.979 -20.551 1.00 84.94 103 ALA A C 1
ATOM 778 O O . ALA A 1 103 ? 8.124 -2.735 -21.391 1.00 84.94 103 ALA A O 1
ATOM 779 N N . ILE A 1 104 ? 8.772 -3.756 -19.490 1.00 87.69 104 ILE A N 1
ATOM 780 C CA . ILE A 1 104 ? 7.438 -4.140 -19.021 1.00 87.69 104 ILE A CA 1
ATOM 781 C C . ILE A 1 104 ? 7.118 -3.281 -17.802 1.00 87.69 104 ILE A C 1
ATOM 783 O O . ILE A 1 104 ? 7.790 -3.373 -16.780 1.00 87.69 104 ILE A O 1
ATOM 787 N N . PHE A 1 105 ? 6.070 -2.476 -17.890 1.00 85.00 105 PHE A N 1
ATOM 788 C CA . PHE A 1 105 ? 5.539 -1.686 -16.788 1.00 85.00 105 PHE A CA 1
ATOM 789 C C . PHE A 1 105 ? 4.347 -2.400 -16.161 1.00 85.00 105 PHE A C 1
ATOM 791 O O . PHE A 1 105 ? 3.510 -2.965 -16.866 1.00 85.00 105 PHE A O 1
ATOM 798 N N . LEU A 1 106 ? 4.247 -2.354 -14.838 1.00 82.62 106 LEU A N 1
ATOM 799 C CA . LEU A 1 106 ? 3.072 -2.822 -14.116 1.00 82.62 106 LEU A CA 1
ATOM 800 C C . LEU A 1 106 ? 2.209 -1.624 -13.736 1.00 82.62 106 LEU A C 1
ATOM 802 O O . LEU A 1 106 ? 2.697 -0.661 -13.146 1.00 82.62 106 LEU A O 1
ATOM 806 N N . VAL A 1 107 ? 0.924 -1.689 -14.068 1.00 80.00 107 VAL A N 1
ATOM 807 C CA . VAL A 1 107 ? -0.067 -0.654 -13.756 1.00 80.00 107 VAL A CA 1
ATOM 808 C C . VAL A 1 107 ? -1.190 -1.284 -12.933 1.00 80.00 107 VAL A C 1
ATOM 810 O O . VAL A 1 107 ? -1.756 -2.306 -13.330 1.00 80.00 107 VAL A O 1
ATOM 813 N N . GLU A 1 108 ? -1.542 -0.683 -11.793 1.00 72.44 108 GLU A N 1
ATOM 814 C CA . GLU A 1 108 ? -2.709 -1.114 -11.017 1.00 72.44 108 GLU A CA 1
ATOM 815 C C . GLU A 1 108 ? -3.956 -0.914 -11.859 1.00 72.44 108 GLU A C 1
ATOM 817 O O . GLU A 1 108 ? -4.249 0.197 -12.297 1.00 72.44 108 GLU A O 1
ATOM 822 N N . SER A 1 109 ? -4.739 -1.971 -12.041 1.00 68.38 109 SER A N 1
ATOM 823 C CA . SER A 1 109 ? -5.977 -1.874 -12.814 1.00 68.38 109 SER A CA 1
ATOM 824 C C . SER A 1 109 ? -7.061 -1.032 -12.115 1.00 68.38 109 SER A C 1
ATOM 826 O O . SER A 1 109 ? -7.953 -0.491 -12.774 1.00 68.38 109 SER A O 1
ATOM 828 N N . VAL A 1 110 ? -6.970 -0.890 -10.788 1.00 62.88 110 VAL A N 1
ATOM 829 C CA . VAL A 1 110 ? -7.743 0.023 -9.936 1.00 62.88 110 VAL A CA 1
ATOM 830 C C . VAL A 1 110 ? -6.784 0.529 -8.851 1.00 62.88 110 VAL A C 1
ATOM 832 O O . VAL A 1 110 ? -6.273 -0.305 -8.109 1.00 62.88 110 VAL A O 1
ATOM 835 N N . PRO A 1 111 ? -6.510 1.841 -8.750 1.00 53.97 111 PRO A N 1
ATOM 836 C CA . PRO A 1 111 ? -7.218 2.954 -9.381 1.00 53.97 111 PRO A CA 1
ATOM 837 C C . PRO A 1 111 ? -6.699 3.378 -10.771 1.00 53.97 111 PRO A C 1
ATOM 839 O O . PRO A 1 111 ? -7.222 4.348 -11.307 1.00 53.97 111 PRO A O 1
ATOM 842 N N .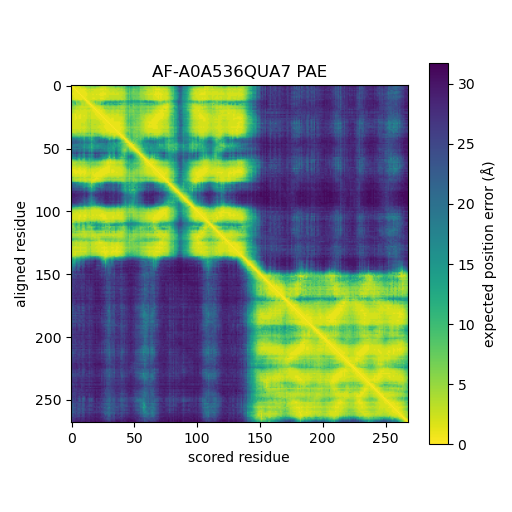 GLY A 1 112 ? -5.725 2.687 -11.376 1.00 56.25 112 GLY A N 1
ATOM 843 C CA . GLY A 1 112 ? -5.112 3.128 -12.639 1.00 56.25 112 GLY A CA 1
ATOM 844 C C . GLY A 1 112 ? -3.832 3.926 -12.420 1.00 56.25 112 GLY A C 1
ATOM 845 O O . GLY A 1 112 ? -3.734 5.071 -12.848 1.00 56.25 112 GLY A O 1
ATOM 846 N N . ARG A 1 113 ? -2.869 3.356 -11.691 1.00 61.69 113 ARG A N 1
ATOM 847 C CA . ARG A 1 113 ? -1.596 4.012 -11.356 1.00 61.69 113 ARG A CA 1
ATOM 848 C C . ARG A 1 113 ? -0.420 3.161 -11.800 1.00 61.69 113 ARG A C 1
ATOM 850 O O . ARG A 1 113 ? -0.450 1.942 -11.634 1.00 61.69 113 ARG A O 1
ATOM 857 N N . LEU A 1 114 ? 0.611 3.809 -12.340 1.00 54.22 114 LEU A N 1
ATOM 858 C CA . LEU A 1 114 ? 1.887 3.158 -12.616 1.00 54.22 114 LEU A CA 1
ATOM 859 C C . LEU A 1 114 ? 2.467 2.666 -11.291 1.00 54.22 114 LEU A C 1
ATOM 861 O O . LEU A 1 114 ? 2.624 3.451 -10.360 1.00 54.22 114 LEU A O 1
ATOM 865 N N . MET A 1 115 ? 2.742 1.370 -11.205 1.00 59.47 115 MET A N 1
ATOM 866 C CA . MET A 1 115 ? 3.287 0.756 -9.999 1.00 59.47 115 MET A CA 1
ATOM 867 C C . MET A 1 115 ? 4.801 0.806 -10.015 1.00 59.47 115 MET A C 1
ATOM 869 O O . MET A 1 115 ? 5.423 1.311 -9.089 1.00 59.47 115 MET A O 1
ATOM 873 N N . VAL A 1 116 ? 5.382 0.204 -11.051 1.00 65.19 116 VAL A N 1
ATOM 874 C CA . VAL A 1 116 ? 6.807 -0.105 -11.120 1.00 65.19 116 VAL A CA 1
ATOM 875 C C . VAL A 1 116 ? 7.161 -0.597 -12.522 1.00 65.19 116 VAL A C 1
ATOM 877 O O . VAL A 1 116 ? 6.293 -1.022 -13.292 1.00 65.19 116 VAL A O 1
ATOM 880 N N . ILE A 1 117 ? 8.453 -0.586 -12.832 1.00 70.44 117 ILE A N 1
ATOM 881 C CA . ILE A 1 117 ? 9.022 -1.313 -13.963 1.00 70.44 117 ILE A CA 1
ATOM 882 C C . ILE A 1 117 ? 9.232 -2.771 -13.539 1.00 70.44 117 ILE A C 1
ATOM 884 O O . ILE A 1 117 ? 10.015 -3.066 -12.639 1.00 70.44 117 ILE A O 1
ATOM 888 N N . GLY A 1 118 ? 8.495 -3.677 -14.172 1.00 67.12 118 GLY A N 1
ATOM 889 C CA . GLY A 1 118 ? 8.551 -5.111 -13.922 1.00 67.12 118 GLY A CA 1
ATOM 890 C C . GLY A 1 118 ? 9.795 -5.786 -14.498 1.00 67.12 118 GLY A C 1
ATOM 891 O O . GLY A 1 118 ? 10.317 -6.696 -13.858 1.00 67.12 118 GLY A O 1
ATOM 892 N N . ASP A 1 119 ? 10.239 -5.357 -15.685 1.00 76.94 119 ASP A N 1
ATOM 893 C CA . ASP A 1 119 ? 11.386 -5.922 -16.412 1.00 76.94 119 ASP A CA 1
ATOM 894 C C . ASP A 1 119 ? 11.886 -4.957 -17.509 1.00 76.94 119 ASP A C 1
ATOM 896 O O . ASP A 1 119 ? 11.124 -4.092 -17.953 1.00 76.94 119 ASP A O 1
ATOM 900 N N . VAL A 1 120 ? 13.135 -5.103 -17.964 1.00 77.38 120 VAL A N 1
ATOM 901 C CA . VAL A 1 120 ? 13.765 -4.274 -19.015 1.00 77.38 120 VAL A CA 1
ATOM 902 C C . VAL A 1 120 ? 14.788 -5.063 -19.831 1.00 77.38 120 VAL A C 1
ATOM 904 O O . VAL A 1 120 ? 15.401 -6.000 -19.331 1.00 77.38 120 VAL A O 1
ATOM 907 N N . GLY A 1 121 ? 15.063 -4.631 -21.065 1.00 77.50 121 GLY A N 1
ATOM 908 C CA . GLY A 1 121 ? 16.112 -5.260 -21.869 1.00 77.50 121 GLY A CA 1
A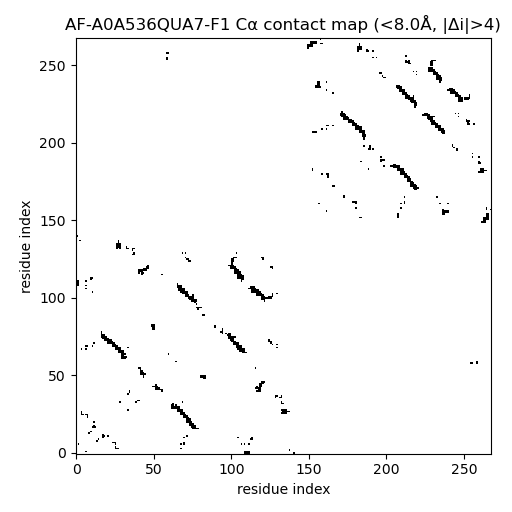TOM 909 C C . GLY A 1 121 ? 16.830 -4.332 -22.838 1.00 77.50 121 GLY A C 1
ATOM 910 O O . GLY A 1 121 ? 16.284 -3.348 -23.342 1.00 77.50 121 GLY A O 1
ATOM 911 N N . ILE A 1 122 ? 18.095 -4.668 -23.097 1.00 76.81 122 ILE A N 1
ATOM 912 C CA . ILE A 1 122 ? 19.003 -3.920 -23.984 1.00 76.81 122 ILE A CA 1
ATOM 913 C C . ILE A 1 122 ? 19.335 -4.663 -25.282 1.00 76.81 122 ILE A C 1
ATOM 915 O O . ILE A 1 122 ? 19.724 -4.029 -26.260 1.00 76.81 122 ILE A O 1
ATOM 919 N N . ALA A 1 123 ? 19.228 -5.994 -25.305 1.00 78.69 123 ALA A N 1
ATOM 920 C CA . ALA A 1 123 ? 19.740 -6.800 -26.410 1.00 78.69 123 ALA A CA 1
ATOM 921 C C . ALA A 1 123 ? 18.665 -7.021 -27.479 1.00 78.69 123 ALA A C 1
ATOM 923 O O . ALA A 1 123 ? 18.830 -6.657 -28.645 1.00 78.69 123 ALA A O 1
ATOM 924 N N . GLU A 1 124 ? 17.539 -7.584 -27.072 1.00 83.00 124 GLU A N 1
ATOM 925 C CA . GLU A 1 124 ? 16.397 -7.892 -27.911 1.00 83.00 124 GLU A CA 1
ATOM 926 C C . GLU A 1 124 ? 15.479 -6.678 -28.111 1.00 83.00 124 GLU A C 1
ATOM 928 O O . GLU A 1 124 ? 15.528 -5.694 -27.378 1.00 83.00 124 GLU A O 1
ATOM 933 N N . ALA A 1 125 ? 14.653 -6.726 -29.158 1.00 84.44 125 ALA A N 1
ATOM 934 C CA . ALA A 1 125 ? 13.745 -5.633 -29.507 1.00 84.44 125 ALA A CA 1
ATOM 935 C C . ALA A 1 125 ? 12.395 -5.697 -28.767 1.00 84.44 125 ALA A C 1
ATOM 937 O O . ALA A 1 125 ? 11.637 -4.734 -28.815 1.00 84.44 125 ALA A O 1
ATOM 938 N N . TRP A 1 126 ? 12.071 -6.827 -28.128 1.00 89.12 126 TRP A N 1
ATOM 939 C CA . TRP A 1 126 ? 10.788 -7.061 -27.462 1.00 89.12 126 TRP A CA 1
ATOM 940 C C . TRP A 1 126 ? 10.935 -8.076 -26.317 1.00 89.12 126 TRP A C 1
ATOM 942 O O . TRP A 1 126 ? 11.665 -9.056 -26.493 1.00 89.12 126 TRP A O 1
ATOM 952 N N . PRO A 1 127 ? 10.221 -7.910 -25.187 1.00 87.25 127 PRO A N 1
ATOM 953 C CA . PRO A 1 127 ? 10.254 -8.865 -24.084 1.00 87.25 127 PRO A CA 1
ATOM 954 C C . PRO A 1 127 ? 9.617 -10.209 -24.448 1.00 87.25 127 PRO A C 1
ATOM 956 O O . PRO A 1 127 ? 8.395 -10.352 -24.450 1.00 87.25 127 PRO A O 1
ATOM 959 N N . SER A 1 128 ? 10.428 -11.251 -24.645 1.00 87.81 128 SER A N 1
ATOM 960 C CA . SER A 1 128 ? 9.902 -12.611 -24.876 1.00 87.81 128 SER A CA 1
ATOM 961 C C . SER A 1 128 ? 9.091 -13.158 -23.687 1.00 87.81 128 SER A C 1
ATOM 963 O O . SER A 1 128 ? 8.195 -13.987 -23.859 1.00 87.81 128 SER A O 1
ATOM 965 N N . THR A 1 129 ? 9.369 -12.677 -22.471 1.00 85.06 129 THR A N 1
ATOM 966 C CA . THR A 1 129 ? 8.592 -12.984 -21.262 1.00 85.06 129 THR A CA 1
ATOM 967 C C . THR A 1 129 ? 7.159 -12.466 -21.370 1.00 85.06 129 THR A C 1
ATOM 969 O O . THR A 1 129 ? 6.230 -13.164 -20.965 1.00 85.06 129 THR A O 1
ATOM 972 N N . PHE A 1 130 ? 6.952 -11.294 -21.981 1.00 89.94 130 PHE A N 1
ATOM 973 C CA . PHE A 1 130 ? 5.624 -10.706 -22.153 1.00 89.94 130 PHE A CA 1
ATOM 974 C C . PHE A 1 130 ? 4.710 -11.592 -23.000 1.00 89.94 130 PHE A C 1
ATOM 976 O O . PHE A 1 130 ? 3.533 -11.768 -22.680 1.00 89.94 130 PHE A O 1
ATOM 983 N N . ASP A 1 131 ? 5.247 -12.214 -24.050 1.00 92.38 131 ASP A N 1
ATOM 984 C CA . ASP A 1 131 ? 4.471 -13.087 -24.933 1.00 92.38 131 ASP A CA 1
ATOM 985 C C . ASP A 1 131 ? 3.911 -14.305 -24.179 1.00 92.38 131 ASP A C 1
ATOM 987 O O . ASP A 1 131 ? 2.798 -14.746 -24.469 1.00 92.38 131 ASP A O 1
ATOM 991 N N . LYS A 1 132 ? 4.617 -14.771 -23.141 1.00 90.94 132 LYS A N 1
ATOM 992 C CA . LYS A 1 132 ? 4.220 -15.898 -22.280 1.00 90.94 132 LYS A CA 1
ATOM 993 C C . LYS A 1 132 ? 3.200 -15.524 -21.202 1.00 90.94 132 LYS A C 1
ATOM 995 O O . LYS A 1 132 ? 2.606 -16.422 -20.604 1.00 90.94 132 LYS A O 1
ATOM 1000 N N . LEU A 1 133 ? 3.003 -14.232 -20.925 1.00 89.88 133 LEU A N 1
ATOM 1001 C CA . LEU A 1 133 ? 2.034 -13.789 -19.922 1.00 89.88 133 LEU A CA 1
ATOM 1002 C C . LEU A 1 133 ? 0.599 -14.120 -20.368 1.00 89.88 133 LEU A C 1
ATOM 1004 O O . LEU A 1 133 ? 0.273 -13.930 -21.550 1.00 89.88 133 LEU A O 1
ATOM 1008 N N . PRO A 1 134 ? -0.273 -14.572 -19.447 1.00 91.31 134 PRO A N 1
ATOM 1009 C CA . PRO A 1 134 ? -1.689 -14.729 -19.744 1.00 91.31 134 PRO A CA 1
ATOM 1010 C C . PRO A 1 134 ? -2.338 -13.365 -20.007 1.00 91.31 134 PRO A C 1
ATOM 1012 O O . PRO A 1 134 ? -1.840 -12.328 -19.572 1.00 91.31 134 PRO A O 1
ATOM 1015 N N . SER A 1 135 ? -3.458 -13.371 -20.725 1.00 91.81 135 SER A N 1
ATOM 1016 C CA . SER A 1 135 ? -4.302 -12.191 -20.909 1.00 91.81 135 SER A CA 1
ATOM 1017 C C . SER A 1 135 ? -5.734 -12.577 -20.581 1.00 91.81 135 SER A C 1
ATOM 1019 O O . SER A 1 135 ? -6.382 -13.300 -21.340 1.00 91.81 135 SER A O 1
ATOM 1021 N N . HIS A 1 136 ? -6.199 -12.150 -19.415 1.00 84.12 136 HIS A N 1
ATOM 1022 C CA . HIS A 1 136 ? -7.572 -12.355 -18.982 1.00 84.12 136 HIS A CA 1
ATOM 1023 C C . HIS A 1 136 ? -8.487 -11.368 -19.716 1.00 84.12 136 HIS A C 1
ATOM 1025 O O . HIS A 1 136 ? -8.079 -10.231 -19.976 1.00 84.12 136 HIS A O 1
ATOM 1031 N N . PRO A 1 137 ? -9.727 -11.763 -20.060 1.00 76.31 137 PRO A N 1
ATOM 1032 C CA . PRO A 1 137 ? -10.688 -10.824 -20.618 1.00 76.31 137 PRO A CA 1
ATOM 1033 C C . PRO A 1 137 ? -10.915 -9.681 -19.625 1.00 76.31 137 PRO A C 1
ATOM 1035 O O . PRO A 1 137 ? -11.024 -9.912 -18.418 1.00 76.31 137 PRO A O 1
ATOM 1038 N N . ALA A 1 138 ? -11.009 -8.450 -20.131 1.00 62.22 138 ALA A N 1
ATOM 1039 C CA . ALA A 1 138 ? -11.432 -7.310 -19.329 1.00 62.22 138 ALA A CA 1
ATOM 1040 C C . ALA A 1 138 ? -12.881 -7.554 -18.885 1.00 62.22 138 ALA A C 1
ATOM 1042 O O . ALA A 1 138 ? -13.824 -7.316 -19.637 1.00 62.22 138 ALA A O 1
ATOM 1043 N N . MET A 1 139 ? -13.066 -8.111 -17.688 1.00 51.84 139 MET A N 1
ATOM 1044 C CA . MET A 1 139 ? -14.399 -8.270 -17.126 1.00 51.84 139 MET A CA 1
ATOM 1045 C C . MET A 1 139 ? -14.969 -6.884 -16.833 1.00 51.84 139 MET A C 1
ATOM 1047 O O . MET A 1 139 ? -14.257 -5.990 -16.367 1.00 51.84 139 MET A O 1
ATOM 1051 N N . THR A 1 140 ? -16.263 -6.700 -17.108 1.00 44.81 140 THR A N 1
ATOM 1052 C CA . THR A 1 140 ? -17.020 -5.552 -16.606 1.00 44.81 140 THR A CA 1
ATOM 1053 C C . THR A 1 140 ? -16.712 -5.437 -15.124 1.00 44.81 140 THR A C 1
ATOM 1055 O O . THR A 1 140 ? -16.848 -6.427 -14.408 1.00 44.81 140 THR A O 1
ATOM 1058 N N . TYR A 1 141 ? -16.229 -4.274 -14.686 1.00 40.56 141 TYR A N 1
ATOM 1059 C CA . TYR A 1 141 ? -15.921 -4.026 -13.284 1.00 40.56 141 TYR A CA 1
ATOM 1060 C C . TYR A 1 141 ? -17.121 -4.457 -12.436 1.00 40.56 141 TYR A C 1
ATOM 1062 O O . TYR A 1 141 ? -18.152 -3.787 -12.425 1.00 40.56 141 TYR A O 1
ATOM 1070 N N . VAL A 1 142 ? -16.991 -5.601 -11.767 1.00 37.62 142 VAL A N 1
ATOM 1071 C CA . VAL A 1 142 ? -17.845 -5.943 -10.644 1.00 37.62 142 VAL A CA 1
ATOM 1072 C C . VAL A 1 142 ? -17.267 -5.082 -9.533 1.00 37.62 142 VAL A C 1
ATOM 1074 O O . VAL A 1 142 ? -16.109 -5.311 -9.161 1.00 37.62 142 VAL A O 1
ATOM 1077 N N . PRO A 1 143 ? -17.972 -4.034 -9.063 1.00 33.81 143 PRO A N 1
ATOM 1078 C CA . PRO A 1 143 ? -17.539 -3.364 -7.850 1.00 33.81 143 PRO A CA 1
ATOM 1079 C C . PRO A 1 143 ? -17.259 -4.449 -6.816 1.00 33.81 143 PRO A C 1
ATOM 1081 O O . PRO A 1 143 ? -18.012 -5.430 -6.790 1.00 33.81 143 PRO A O 1
ATOM 1084 N N . PRO A 1 144 ? -16.187 -4.332 -6.006 1.00 32.09 144 PRO A N 1
ATOM 1085 C CA . PRO A 1 144 ? -16.051 -5.237 -4.877 1.00 32.09 144 PRO A CA 1
ATOM 1086 C C . PRO A 1 144 ? -17.420 -5.275 -4.210 1.00 32.09 144 PRO A C 1
ATOM 1088 O O . PRO A 1 144 ? -18.029 -4.209 -4.039 1.00 32.09 144 PRO A O 1
ATOM 1091 N N . SER A 1 145 ? -17.950 -6.478 -3.947 1.00 31.62 145 SER A N 1
ATOM 1092 C CA . SER A 1 145 ? -19.143 -6.608 -3.110 1.00 31.62 145 SER A CA 1
ATOM 1093 C C . SER A 1 145 ? -18.955 -5.606 -1.983 1.00 31.62 145 SER A C 1
ATOM 1095 O O . SER A 1 145 ? -17.874 -5.655 -1.384 1.00 31.62 145 SER A O 1
ATOM 1097 N N . PRO A 1 146 ? -19.880 -4.639 -1.797 1.00 34.31 146 PRO A N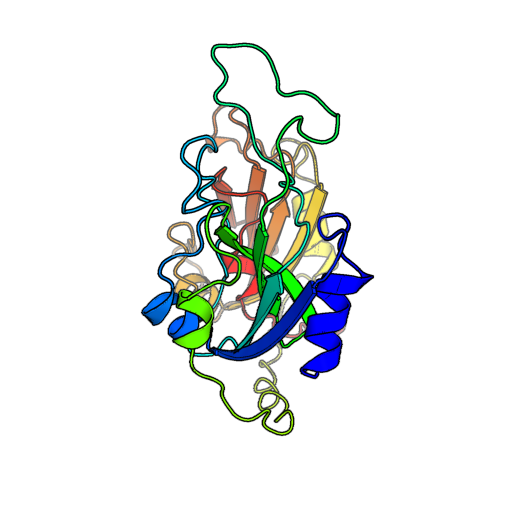 1
ATOM 1098 C CA . PRO A 1 146 ? -19.671 -3.554 -0.853 1.00 34.31 146 PRO A CA 1
ATOM 1099 C C . PRO A 1 146 ? -19.143 -4.195 0.411 1.00 34.31 146 PRO A C 1
ATOM 1101 O O . PRO A 1 146 ? -19.785 -5.133 0.897 1.00 34.31 146 PRO A O 1
ATOM 1104 N N . THR A 1 147 ? -17.941 -3.784 0.841 1.00 42.41 147 THR A N 1
ATOM 1105 C CA . THR A 1 147 ? -17.319 -4.291 2.063 1.00 42.41 147 THR A CA 1
ATOM 1106 C C . THR A 1 147 ? -18.450 -4.392 3.071 1.00 42.41 147 THR A C 1
ATOM 1108 O O . THR A 1 147 ? -19.139 -3.373 3.237 1.00 42.41 147 THR A O 1
ATOM 1111 N N . PRO A 1 148 ? -18.767 -5.591 3.608 1.00 42.50 148 PRO A N 1
ATOM 1112 C CA . PRO A 1 148 ? -19.895 -5.730 4.516 1.00 42.50 148 PRO A CA 1
ATOM 1113 C C . PRO A 1 148 ? -19.751 -4.601 5.518 1.00 42.50 148 PRO A C 1
ATOM 1115 O O . PRO A 1 148 ? -18.666 -4.461 6.080 1.00 42.50 148 PRO A O 1
ATOM 1118 N N . ARG A 1 149 ? -20.757 -3.711 5.584 1.00 51.56 149 ARG A N 1
ATOM 1119 C CA . ARG A 1 149 ? -20.634 -2.453 6.329 1.00 51.56 149 ARG A CA 1
ATOM 1120 C C . ARG A 1 149 ? -20.101 -2.813 7.702 1.00 51.56 149 ARG A C 1
ATOM 1122 O O . ARG A 1 149 ? -20.799 -3.485 8.459 1.00 51.56 149 ARG A O 1
ATOM 1129 N N . LEU A 1 150 ? -18.847 -2.438 7.948 1.00 64.00 150 LEU A N 1
ATOM 1130 C CA . LEU A 1 150 ? -18.174 -2.784 9.179 1.00 64.00 150 LEU A CA 1
ATOM 1131 C C . LEU A 1 150 ? -19.015 -2.195 10.303 1.00 64.00 150 LEU A C 1
ATOM 1133 O O . LEU A 1 150 ? -19.451 -1.042 10.229 1.00 64.00 150 LEU A O 1
ATOM 1137 N N . THR A 1 151 ? -19.336 -3.032 11.283 1.00 76.62 151 THR A N 1
ATOM 1138 C CA . THR A 1 151 ? -20.191 -2.630 12.393 1.00 76.62 151 THR A CA 1
ATOM 1139 C C . THR A 1 151 ? -19.580 -1.402 13.051 1.00 76.62 151 THR A C 1
ATOM 1141 O O . THR A 1 151 ? -18.380 -1.389 13.332 1.00 76.62 151 THR A O 1
ATOM 1144 N N . THR A 1 152 ? -20.393 -0.375 13.291 1.00 79.38 152 THR A N 1
ATOM 1145 C CA . THR A 1 152 ? -19.955 0.807 14.032 1.00 79.38 152 THR A CA 1
ATOM 1146 C C . THR A 1 152 ? -19.436 0.383 15.399 1.00 79.38 152 THR A C 1
ATOM 1148 O O . THR A 1 152 ? -20.157 -0.264 16.161 1.00 79.38 152 THR A O 1
ATOM 1151 N N . LEU A 1 153 ? -18.193 0.743 15.712 1.00 80.69 153 LEU A N 1
ATOM 1152 C CA . LEU A 1 153 ? -17.588 0.432 17.003 1.00 80.69 153 LEU A CA 1
ATOM 1153 C C . LEU A 1 153 ? -17.790 1.607 17.954 1.00 80.69 153 LEU A C 1
ATOM 1155 O O . LEU A 1 153 ? -17.387 2.727 17.660 1.00 80.69 153 LEU A O 1
ATOM 1159 N N . GLY A 1 154 ? -18.412 1.359 19.106 1.00 78.31 154 GLY A N 1
ATOM 1160 C CA . GLY A 1 154 ? -18.568 2.379 20.140 1.00 78.31 154 GLY A CA 1
ATOM 1161 C C . GLY A 1 154 ? -17.214 2.752 20.741 1.00 78.31 154 GLY A C 1
ATOM 1162 O O . GLY A 1 154 ? -16.600 1.932 21.414 1.00 78.31 154 GLY A O 1
ATOM 1163 N N . VAL A 1 155 ? -16.771 3.990 20.527 1.00 76.12 155 VAL A N 1
ATOM 1164 C CA . VAL A 1 155 ? -15.518 4.538 21.068 1.00 76.12 155 VAL A CA 1
ATOM 1165 C C . VAL A 1 155 ? -15.803 5.717 21.988 1.00 76.12 155 VAL A C 1
ATOM 1167 O O . VAL A 1 155 ? -16.755 6.465 21.770 1.00 76.12 155 VAL A O 1
ATOM 1170 N N . LYS A 1 156 ? -14.968 5.910 23.014 1.00 76.31 156 LYS A N 1
ATOM 1171 C CA . LYS A 1 156 ? -15.002 7.137 23.830 1.00 76.31 156 LYS A CA 1
ATOM 1172 C C . LYS A 1 156 ? -14.138 8.244 23.237 1.00 76.31 156 LYS A C 1
ATOM 1174 O O . LYS A 1 156 ? -14.406 9.419 23.472 1.00 76.31 156 LYS A O 1
ATOM 1179 N N . ILE A 1 157 ? -13.114 7.872 22.471 1.00 62.66 157 ILE A N 1
ATOM 1180 C CA . ILE A 1 157 ? -12.194 8.802 21.821 1.00 62.66 157 ILE A CA 1
ATOM 1181 C C . ILE A 1 157 ? -12.439 8.791 20.318 1.00 62.66 157 ILE A C 1
ATOM 1183 O O . ILE A 1 157 ? -12.393 7.744 19.677 1.00 62.66 157 ILE A O 1
ATOM 1187 N N . GLN A 1 158 ? -12.693 9.976 19.772 1.00 69.62 158 GLN A N 1
ATOM 1188 C CA . GLN A 1 158 ? -12.941 10.186 18.349 1.00 69.62 158 GLN A CA 1
ATOM 1189 C C . GLN A 1 158 ? -11.630 10.306 17.558 1.00 69.62 158 GLN A C 1
ATOM 1191 O O . GLN A 1 158 ? -10.599 10.706 18.103 1.00 69.62 158 GLN A O 1
ATOM 1196 N N . GLN A 1 159 ? -11.691 10.031 16.254 1.00 60.66 159 GLN A N 1
ATOM 1197 C CA . GLN A 1 159 ? -10.541 10.032 15.338 1.00 60.66 159 GLN A CA 1
ATOM 1198 C C . GLN A 1 159 ? -9.623 11.271 15.474 1.00 60.66 159 GLN A C 1
ATOM 1200 O O . GLN A 1 159 ? -8.413 11.086 15.615 1.00 60.66 159 GLN A O 1
ATOM 1205 N N . PRO A 1 160 ? -10.132 12.525 15.540 1.00 56.28 160 PRO A N 1
ATOM 1206 C CA . PRO A 1 160 ? -9.257 13.697 15.649 1.00 56.28 160 PRO A CA 1
ATOM 1207 C C . PRO A 1 160 ? -8.453 13.735 16.954 1.00 56.28 160 PRO A C 1
ATOM 1209 O O . PRO A 1 160 ? -7.339 14.259 16.984 1.00 56.28 160 PRO A O 1
ATOM 1212 N N . LEU A 1 161 ? -8.999 13.174 18.038 1.00 59.94 161 LEU A N 1
ATOM 1213 C CA . LEU A 1 161 ? -8.315 13.083 19.327 1.00 59.94 161 LEU A CA 1
ATOM 1214 C C . LEU A 1 161 ? -7.224 12.006 19.302 1.00 59.94 161 LEU A C 1
ATOM 1216 O O . LEU A 1 161 ? -6.147 12.246 19.844 1.00 59.94 161 LEU A O 1
ATOM 1220 N N . ALA A 1 162 ? -7.460 10.880 18.621 1.00 56.56 162 ALA A N 1
ATOM 1221 C CA . ALA A 1 162 ? -6.458 9.832 18.419 1.00 56.56 162 ALA A CA 1
ATOM 1222 C C . ALA A 1 162 ? -5.259 10.343 17.597 1.00 56.56 162 ALA A C 1
ATOM 1224 O O . ALA A 1 162 ? -4.112 10.215 18.023 1.00 56.56 162 ALA A O 1
ATOM 1225 N N . THR A 1 163 ? -5.507 11.026 16.474 1.00 57.84 163 THR A N 1
ATOM 1226 C CA . THR A 1 163 ? -4.444 11.673 15.682 1.00 57.84 163 THR A CA 1
ATOM 1227 C C . THR A 1 163 ? -3.694 12.725 16.503 1.00 57.84 163 THR A C 1
ATOM 1229 O O . THR A 1 163 ? -2.463 12.751 16.518 1.00 57.84 163 THR A O 1
ATOM 1232 N N . SER A 1 164 ? -4.425 13.563 17.247 1.00 53.47 164 SER A N 1
ATOM 1233 C CA . SER A 1 164 ? -3.829 14.605 18.094 1.00 53.47 164 SER A CA 1
ATOM 1234 C C . SER A 1 164 ? -2.954 14.042 19.215 1.00 53.47 164 SER A C 1
ATOM 1236 O O . SER A 1 164 ? -1.999 14.703 19.616 1.00 53.47 164 SER A O 1
ATOM 1238 N N . ALA A 1 165 ? -3.265 12.855 19.743 1.00 59.91 165 ALA A N 1
ATOM 1239 C CA . ALA A 1 165 ? -2.453 12.208 20.769 1.00 59.91 165 ALA A CA 1
ATOM 1240 C C . ALA A 1 165 ? -1.052 11.872 20.238 1.00 59.91 165 ALA A C 1
ATOM 1242 O O . ALA A 1 165 ? -0.066 12.192 20.897 1.00 59.91 165 ALA A O 1
ATOM 1243 N N . VAL A 1 166 ? -0.958 11.338 19.016 1.00 64.06 166 VAL A N 1
ATOM 1244 C CA . VAL A 1 166 ? 0.329 11.019 18.374 1.00 64.06 166 VAL A CA 1
ATOM 1245 C C . VAL A 1 166 ? 1.098 12.278 17.987 1.00 64.06 166 VAL A C 1
ATOM 1247 O O . VAL A 1 166 ? 2.294 12.371 18.240 1.00 64.06 166 VAL A O 1
ATOM 1250 N N . MET A 1 167 ? 0.420 13.299 17.456 1.00 54.28 167 MET A N 1
ATOM 1251 C CA . MET A 1 167 ? 1.071 14.571 17.107 1.00 54.28 167 MET A CA 1
ATOM 1252 C C . MET A 1 167 ? 1.683 15.295 18.317 1.00 54.28 167 MET A C 1
ATOM 1254 O O . MET A 1 167 ? 2.604 16.092 18.157 1.00 54.28 167 MET A O 1
ATOM 1258 N N . LYS A 1 168 ? 1.182 15.035 19.532 1.00 63.12 168 LYS A N 1
ATOM 1259 C CA . LYS A 1 168 ? 1.715 15.611 20.776 1.00 63.12 168 LYS A CA 1
ATOM 1260 C C . LYS A 1 168 ? 2.954 14.884 21.304 1.00 63.12 168 LYS A C 1
ATOM 1262 O O . LYS A 1 168 ? 3.608 15.417 22.200 1.00 63.12 168 LYS A O 1
ATOM 1267 N N . LEU A 1 169 ? 3.308 13.717 20.761 1.00 64.19 169 LEU A N 1
ATOM 1268 C CA . LEU A 1 169 ? 4.500 12.959 21.148 1.00 64.19 169 LEU A CA 1
ATOM 1269 C C . LEU A 1 169 ? 5.776 13.536 20.519 1.00 64.19 169 LEU A C 1
ATOM 1271 O O . LEU A 1 169 ? 6.524 12.829 19.856 1.00 64.19 169 LEU A O 1
ATOM 1275 N N . SER A 1 170 ? 6.068 14.816 20.740 1.00 60.28 170 SER A N 1
ATOM 1276 C CA . SER A 1 170 ? 7.227 15.494 20.132 1.00 60.28 170 SER A CA 1
ATOM 1277 C C . SER A 1 170 ? 8.590 14.906 20.527 1.00 60.28 170 SER A C 1
ATOM 1279 O O . SER A 1 170 ? 9.580 15.122 19.832 1.00 60.28 170 SER A O 1
ATOM 1281 N N . ALA A 1 171 ? 8.653 14.151 21.629 1.00 56.97 171 ALA A N 1
ATOM 1282 C CA . ALA A 1 171 ? 9.849 13.412 22.028 1.00 56.97 171 ALA A CA 1
ATOM 1283 C C . ALA A 1 171 ? 10.092 12.158 21.166 1.00 56.97 171 ALA A C 1
ATOM 1285 O O . ALA A 1 171 ? 11.245 11.797 20.945 1.00 56.97 171 ALA A O 1
ATOM 1286 N N . GLU A 1 172 ? 9.023 11.522 20.675 1.00 62.41 172 GLU A N 1
ATOM 1287 C CA . GLU A 1 172 ? 9.080 10.271 19.907 1.00 62.41 172 GLU A CA 1
ATOM 1288 C C . GLU A 1 172 ? 8.843 10.475 18.409 1.00 62.41 172 GLU A C 1
ATOM 1290 O O . GLU A 1 172 ? 9.277 9.663 17.600 1.00 62.41 172 GLU A O 1
ATOM 1295 N N . VAL A 1 173 ? 8.185 11.563 18.018 1.00 67.69 173 VAL A N 1
ATOM 1296 C CA . VAL A 1 173 ? 7.862 11.913 16.635 1.00 67.69 173 VAL A CA 1
ATOM 1297 C C . VAL A 1 173 ? 8.461 13.283 16.349 1.00 67.69 173 VAL A C 1
ATOM 1299 O O . VAL A 1 173 ? 7.913 14.317 16.731 1.00 67.69 173 VAL A O 1
ATOM 1302 N N . ARG A 1 174 ? 9.618 13.293 15.687 1.00 69.31 174 ARG A N 1
ATOM 1303 C CA . ARG A 1 174 ? 10.360 14.522 15.373 1.00 69.31 174 ARG A CA 1
ATOM 1304 C C . ARG A 1 174 ? 9.883 15.182 14.090 1.00 69.31 174 ARG A C 1
ATOM 1306 O O . ARG A 1 174 ? 9.897 16.406 13.985 1.00 69.31 174 ARG A O 1
ATOM 1313 N N . ARG A 1 175 ? 9.451 14.374 13.122 1.00 71.06 175 ARG A N 1
ATOM 1314 C CA . ARG A 1 175 ? 8.929 14.835 11.833 1.00 71.06 175 ARG A CA 1
ATOM 1315 C C . ARG A 1 175 ? 7.812 13.915 11.368 1.00 71.06 175 ARG A C 1
ATOM 1317 O O . ARG A 1 175 ? 7.938 12.700 11.486 1.00 71.06 175 ARG A O 1
ATOM 1324 N N . ILE A 1 176 ? 6.752 14.503 10.822 1.00 73.81 176 ILE A N 1
ATOM 1325 C CA . ILE A 1 176 ? 5.617 13.792 10.229 1.00 73.81 176 ILE A CA 1
ATOM 1326 C C . ILE A 1 176 ? 5.542 14.189 8.758 1.00 73.81 176 ILE A C 1
ATOM 1328 O O . ILE A 1 176 ? 5.256 15.342 8.447 1.00 73.81 176 ILE A O 1
ATOM 1332 N N . ASP A 1 177 ? 5.779 13.225 7.878 1.00 69.88 177 ASP A N 1
ATOM 1333 C CA . ASP A 1 177 ? 5.610 13.363 6.431 1.00 69.88 177 ASP A CA 1
ATOM 1334 C C . ASP A 1 177 ? 4.222 12.855 5.992 1.00 69.88 177 ASP A C 1
ATOM 1336 O O . ASP A 1 177 ? 3.608 13.407 5.080 1.00 69.88 177 ASP A O 1
ATOM 1340 N N . ARG A 1 178 ? 3.695 11.824 6.669 1.00 76.69 178 ARG A N 1
ATOM 1341 C CA . ARG A 1 178 ? 2.342 11.273 6.464 1.00 76.69 178 ARG A CA 1
ATOM 1342 C C . ARG A 1 178 ? 1.796 10.737 7.782 1.00 76.69 178 ARG A C 1
ATOM 1344 O O . ARG A 1 178 ? 2.539 10.126 8.547 1.00 76.69 178 ARG A O 1
ATOM 1351 N N . ILE A 1 179 ? 0.502 10.935 8.027 1.00 74.50 179 ILE A N 1
ATOM 1352 C CA . ILE A 1 179 ? -0.212 10.351 9.165 1.00 74.50 179 ILE A CA 1
ATOM 1353 C C . ILE A 1 179 ? -1.585 9.858 8.722 1.00 74.50 179 ILE A C 1
ATOM 1355 O O . ILE A 1 179 ? -2.322 10.580 8.053 1.00 74.50 179 ILE A O 1
ATOM 1359 N N . GLU A 1 180 ? -1.924 8.632 9.099 1.00 79.44 180 GLU A N 1
ATOM 1360 C CA . GLU A 1 180 ? -3.237 8.039 8.856 1.00 79.44 180 GLU A CA 1
ATOM 1361 C C . GLU A 1 180 ? -3.699 7.263 10.080 1.00 79.44 180 GLU A C 1
ATOM 1363 O O . GLU A 1 180 ? -2.895 6.806 10.892 1.00 79.44 180 GLU A O 1
ATOM 1368 N N . VAL A 1 181 ? -5.013 7.132 10.227 1.00 77.62 181 VAL A N 1
ATOM 1369 C CA . VAL A 1 181 ? -5.630 6.488 11.382 1.00 77.62 181 VAL A CA 1
ATOM 1370 C C . VAL A 1 181 ? -6.812 5.641 10.937 1.00 77.62 181 VAL A C 1
ATOM 1372 O O . VAL A 1 181 ? -7.618 6.094 10.126 1.00 77.62 181 VAL A O 1
ATOM 1375 N N . LYS A 1 182 ? -6.903 4.429 11.482 1.00 87.75 182 LYS A N 1
ATOM 1376 C CA . LYS A 1 182 ? -7.984 3.473 11.227 1.00 87.75 182 LYS A CA 1
ATOM 1377 C C . LYS A 1 182 ? -8.550 2.939 12.535 1.00 87.75 182 LYS A C 1
ATOM 1379 O O . LYS A 1 182 ? -7.791 2.719 13.483 1.00 87.75 182 LYS A O 1
ATOM 1384 N N . LEU A 1 183 ? -9.861 2.724 12.584 1.00 86.44 183 LEU A N 1
ATOM 1385 C CA . LEU A 1 183 ? -10.542 2.099 13.719 1.00 86.44 183 LEU A CA 1
ATOM 1386 C C . LEU A 1 183 ? -10.782 0.620 13.439 1.00 86.44 183 LEU A C 1
ATOM 1388 O O . LEU A 1 183 ? -11.313 0.261 12.396 1.00 86.44 183 LEU A O 1
ATOM 1392 N N . MET A 1 184 ? -10.457 -0.251 14.382 1.00 90.00 184 MET A N 1
ATOM 1393 C CA . MET A 1 184 ? -10.739 -1.683 14.272 1.00 90.00 184 MET A CA 1
ATOM 1394 C C . MET A 1 184 ? -10.856 -2.307 15.658 1.00 90.00 184 MET A C 1
ATOM 1396 O O . MET A 1 184 ? -10.785 -1.611 16.667 1.00 90.00 184 MET A O 1
ATOM 1400 N N . THR A 1 185 ? -11.046 -3.614 15.729 1.00 89.81 185 THR A N 1
ATOM 1401 C CA . THR A 1 185 ? -10.950 -4.387 16.969 1.00 89.81 185 THR A CA 1
ATOM 1402 C C . THR A 1 185 ? -9.537 -4.930 17.171 1.00 89.81 185 THR A C 1
ATOM 1404 O O . THR A 1 185 ? -8.782 -5.137 16.217 1.00 89.81 185 THR A O 1
ATOM 1407 N N . TRP A 1 186 ? -9.169 -5.227 18.417 1.00 81.06 186 TRP A N 1
ATOM 1408 C CA . TRP A 1 186 ? -7.881 -5.863 18.703 1.00 81.06 186 TRP A CA 1
ATOM 1409 C C . TRP A 1 186 ? -7.694 -7.202 17.985 1.00 81.06 186 TRP A C 1
ATOM 1411 O O . TRP A 1 186 ? -6.592 -7.504 17.529 1.00 81.06 186 TRP A O 1
ATOM 1421 N N . ARG A 1 187 ? -8.764 -7.990 17.834 1.00 81.62 187 ARG A N 1
ATOM 1422 C CA . ARG A 1 187 ? -8.743 -9.239 17.063 1.00 81.62 187 ARG A CA 1
ATOM 1423 C C . ARG A 1 187 ? -8.327 -9.010 15.612 1.00 81.62 187 ARG A C 1
ATOM 1425 O O . ARG A 1 187 ? -7.525 -9.774 15.086 1.00 81.62 187 ARG A O 1
ATOM 1432 N N . GLU A 1 188 ? -8.865 -7.976 14.976 1.00 83.12 188 GLU A N 1
ATOM 1433 C CA . GLU A 1 188 ? -8.551 -7.635 13.585 1.00 83.12 188 GLU A CA 1
ATOM 1434 C C . GLU A 1 188 ? -7.112 -7.144 13.443 1.00 83.12 188 GLU A C 1
ATOM 1436 O O . GLU A 1 188 ? -6.416 -7.548 12.513 1.00 83.12 188 GLU A O 1
ATOM 1441 N N . TYR A 1 189 ? -6.631 -6.350 14.403 1.00 81.31 189 TYR A N 1
ATOM 1442 C CA . TYR A 1 189 ? -5.242 -5.902 14.414 1.00 81.31 189 TYR A CA 1
ATOM 1443 C C . TYR A 1 189 ? -4.255 -7.068 14.579 1.00 81.31 189 TYR A C 1
ATOM 1445 O O . TYR A 1 189 ? -3.279 -7.160 13.837 1.00 81.31 189 TYR A O 1
ATOM 1453 N N . LEU A 1 190 ? -4.529 -8.013 15.483 1.00 79.69 190 LEU A N 1
ATOM 1454 C CA . LEU A 1 190 ? -3.700 -9.212 15.666 1.00 79.69 190 LEU A CA 1
ATOM 1455 C C . LEU A 1 190 ? -3.748 -10.155 14.452 1.00 79.69 190 LEU A C 1
ATOM 1457 O O . LEU A 1 190 ? -2.769 -10.838 14.157 1.00 79.69 190 LEU A O 1
ATOM 1461 N N . ALA A 1 191 ? -4.862 -10.171 13.717 1.00 74.00 191 ALA A N 1
ATOM 1462 C CA . ALA A 1 191 ? -5.007 -10.945 12.486 1.00 74.00 191 ALA A CA 1
ATOM 1463 C C . ALA A 1 191 ? -4.274 -10.330 11.275 1.00 74.00 191 ALA A C 1
ATOM 1465 O O . ALA A 1 191 ? -4.193 -10.977 10.233 1.00 74.00 191 ALA A O 1
ATOM 1466 N N . SER A 1 192 ? -3.715 -9.118 11.399 1.00 71.06 192 SER A N 1
ATOM 1467 C CA . SER A 1 192 ? -2.980 -8.437 10.318 1.00 71.06 192 SER A CA 1
ATOM 1468 C C . SER A 1 192 ? -1.695 -9.151 9.889 1.00 71.06 192 SER A C 1
ATOM 1470 O O . SER A 1 192 ? -1.183 -8.899 8.798 1.00 71.06 192 SER A O 1
ATOM 1472 N N . GLY A 1 193 ? -1.167 -10.035 10.741 1.00 62.25 193 GLY A N 1
ATOM 1473 C CA . GLY A 1 193 ? 0.092 -10.735 10.506 1.00 62.25 193 GLY A CA 1
ATOM 1474 C C . GLY A 1 193 ? 1.340 -9.878 10.739 1.00 62.25 193 GLY A C 1
ATOM 1475 O O . GLY A 1 193 ? 2.438 -10.350 10.446 1.00 62.25 193 GLY A O 1
ATOM 1476 N N . ASP A 1 194 ? 1.212 -8.652 11.270 1.00 67.88 194 ASP A N 1
ATOM 1477 C CA . ASP A 1 194 ? 2.377 -7.866 11.681 1.00 67.88 194 ASP A CA 1
ATOM 1478 C C . ASP A 1 194 ? 3.034 -8.491 12.928 1.00 67.88 194 ASP A C 1
ATOM 1480 O O . ASP A 1 194 ? 2.387 -8.590 13.973 1.00 67.88 194 ASP A O 1
ATOM 1484 N N . PRO A 1 195 ? 4.327 -8.868 12.885 1.00 58.69 195 PRO A N 1
ATOM 1485 C CA . PRO A 1 195 ? 5.015 -9.406 14.059 1.00 58.69 195 PRO A CA 1
ATOM 1486 C C . PRO A 1 195 ? 5.181 -8.388 15.203 1.00 58.69 195 PRO A C 1
ATOM 1488 O O . PRO A 1 195 ? 5.582 -8.777 16.297 1.00 58.69 195 PRO A O 1
ATOM 1491 N N . GLY A 1 196 ? 4.898 -7.100 14.964 1.00 64.12 196 GLY A N 1
ATOM 1492 C CA . GLY A 1 196 ? 4.848 -6.044 15.981 1.00 64.12 196 GLY A CA 1
ATOM 1493 C C . GLY A 1 196 ? 3.451 -5.793 16.562 1.00 64.12 196 GLY A C 1
ATOM 1494 O O . GLY A 1 196 ? 3.321 -5.000 17.497 1.00 64.12 196 GLY A O 1
ATOM 1495 N N . ALA A 1 197 ? 2.407 -6.457 16.055 1.00 68.38 197 ALA A N 1
ATOM 1496 C CA . ALA A 1 197 ? 1.057 -6.296 16.569 1.00 68.38 197 ALA A CA 1
ATOM 1497 C C . ALA A 1 197 ? 0.967 -6.867 17.990 1.00 68.38 197 ALA A C 1
ATOM 1499 O O . ALA A 1 197 ? 1.027 -8.076 18.211 1.00 68.38 197 ALA A O 1
ATOM 1500 N N . TYR A 1 198 ? 0.811 -5.977 18.967 1.00 73.81 198 TYR A N 1
ATOM 1501 C CA . TYR A 1 198 ? 0.706 -6.334 20.373 1.00 73.81 198 TYR A CA 1
ATOM 1502 C C . TYR A 1 198 ? -0.583 -5.784 20.973 1.00 73.81 198 TYR A C 1
ATOM 1504 O O . TYR A 1 198 ? -0.880 -4.598 20.850 1.00 73.81 198 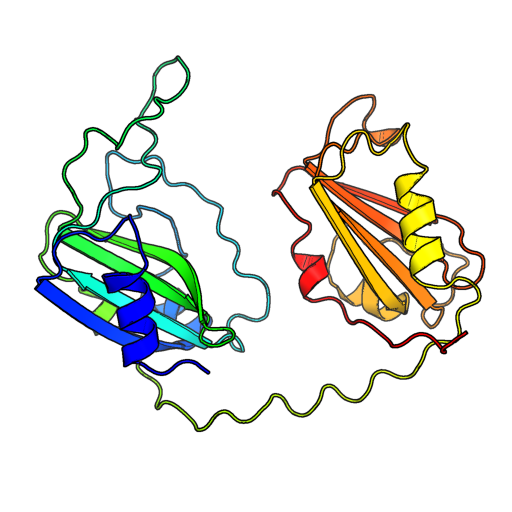TYR A O 1
ATOM 1512 N N . LYS A 1 199 ? -1.318 -6.654 21.669 1.00 80.56 199 LYS A N 1
ATOM 1513 C CA . LYS A 1 199 ? -2.485 -6.300 22.475 1.00 80.56 199 LYS A CA 1
ATOM 1514 C C . LYS A 1 199 ? -2.112 -6.388 23.960 1.00 80.56 199 LYS A C 1
ATOM 1516 O O . LYS A 1 199 ? -1.598 -7.429 24.377 1.00 80.56 199 LYS A O 1
ATOM 1521 N N . PRO A 1 200 ? -2.418 -5.374 24.790 1.00 74.31 200 PRO A N 1
ATOM 1522 C CA . PRO A 1 200 ? -2.300 -5.497 26.239 1.00 74.31 200 PRO A CA 1
ATOM 1523 C C . PRO A 1 200 ? -3.087 -6.702 26.772 1.00 74.31 200 PRO A C 1
ATOM 1525 O O . PRO A 1 200 ? -4.228 -6.929 26.374 1.00 74.31 200 PRO A O 1
ATOM 1528 N N . ALA A 1 201 ? -2.519 -7.451 27.720 1.00 73.12 201 ALA A N 1
ATOM 1529 C CA . ALA A 1 201 ? -3.161 -8.654 28.266 1.00 73.12 201 ALA A CA 1
ATOM 1530 C C . ALA A 1 201 ? -4.552 -8.394 28.883 1.00 73.12 201 ALA A C 1
ATOM 1532 O O . ALA A 1 201 ? -5.394 -9.286 28.900 1.00 73.12 201 ALA A O 1
ATOM 1533 N N . ALA A 1 202 ? -4.789 -7.174 29.375 1.00 75.75 202 ALA A N 1
ATOM 1534 C CA . ALA A 1 202 ? -6.056 -6.761 29.974 1.00 75.75 202 ALA A CA 1
ATOM 1535 C C . ALA A 1 202 ? -7.128 -6.329 28.952 1.00 75.75 202 ALA A C 1
ATOM 1537 O O . ALA A 1 202 ? -8.287 -6.183 29.333 1.00 75.75 202 ALA A O 1
ATOM 1538 N N . ALA A 1 203 ? -6.766 -6.105 27.684 1.00 76.19 203 ALA A N 1
ATOM 1539 C CA . ALA A 1 203 ? -7.707 -5.650 26.664 1.00 76.19 203 ALA A CA 1
ATOM 1540 C C . ALA A 1 203 ? -8.517 -6.824 26.092 1.00 76.19 203 ALA A C 1
ATOM 1542 O O . ALA A 1 203 ? -7.969 -7.891 25.806 1.00 76.19 203 ALA A O 1
ATOM 1543 N N . ASP A 1 204 ? -9.820 -6.625 25.886 1.00 81.25 204 ASP A N 1
ATOM 1544 C CA . ASP A 1 204 ? -10.677 -7.604 25.210 1.00 81.25 204 ASP A CA 1
ATOM 1545 C C . ASP A 1 204 ? -10.380 -7.645 23.700 1.00 81.25 204 ASP A C 1
ATOM 1547 O O . ASP A 1 204 ? -10.091 -6.625 23.079 1.00 81.25 204 ASP A O 1
ATOM 1551 N N . ASP A 1 205 ? -10.474 -8.826 23.091 1.00 81.50 205 ASP A N 1
ATOM 1552 C CA . ASP A 1 205 ? -10.278 -9.023 21.647 1.00 81.50 205 ASP A CA 1
ATOM 1553 C C . ASP A 1 205 ? -11.273 -8.211 20.809 1.00 81.50 205 ASP A C 1
ATOM 1555 O O . ASP A 1 205 ? -10.947 -7.770 19.707 1.00 81.50 205 ASP A O 1
ATOM 1559 N N . GLY A 1 206 ? -12.495 -8.040 21.319 1.00 83.00 206 GLY A N 1
ATOM 1560 C CA . GLY A 1 206 ? -13.541 -7.249 20.678 1.00 83.00 206 GLY A CA 1
ATOM 1561 C C . GLY A 1 206 ? -13.458 -5.751 20.965 1.00 83.00 206 GLY A C 1
ATOM 1562 O O . GLY A 1 206 ? -14.245 -4.995 20.395 1.00 83.00 206 GLY A O 1
ATOM 1563 N N . ALA A 1 207 ? -12.549 -5.305 21.840 1.00 84.62 207 ALA A N 1
ATOM 1564 C CA . ALA A 1 207 ? -12.462 -3.895 22.192 1.00 84.62 207 ALA A CA 1
ATOM 1565 C C . ALA A 1 207 ? -11.910 -3.064 21.018 1.00 84.62 207 ALA A C 1
ATOM 1567 O O . ALA A 1 207 ? -11.034 -3.535 20.280 1.00 84.62 207 ALA A O 1
ATOM 1568 N N . PRO A 1 208 ? -12.429 -1.837 20.829 1.00 87.56 208 PRO A N 1
ATOM 1569 C CA . PRO A 1 208 ? -12.002 -0.965 19.751 1.00 87.56 208 PRO A CA 1
ATOM 1570 C C . PRO A 1 208 ? -10.592 -0.428 19.997 1.00 87.56 208 PRO A C 1
ATOM 1572 O O . PRO A 1 208 ? -10.246 -0.014 21.104 1.00 87.56 208 PRO A O 1
ATOM 1575 N N . VAL A 1 209 ? -9.807 -0.361 18.933 1.00 87.56 209 VAL A N 1
ATOM 1576 C CA . VAL A 1 209 ? -8.458 0.189 18.910 1.00 87.56 209 VAL A CA 1
ATOM 1577 C C . VAL A 1 209 ? -8.300 1.096 17.696 1.00 87.56 209 VAL A C 1
ATOM 1579 O O . VAL A 1 209 ? -8.688 0.759 16.576 1.00 87.56 209 VAL A O 1
ATOM 1582 N N . TRP A 1 210 ? -7.719 2.265 17.930 1.00 83.19 210 TRP A N 1
ATOM 1583 C CA . TRP A 1 210 ? -7.241 3.145 16.879 1.00 83.19 210 TRP A CA 1
ATOM 1584 C C . TRP A 1 210 ? -5.802 2.774 16.546 1.00 83.19 210 TRP A C 1
ATOM 1586 O O . TRP A 1 210 ? -4.928 2.790 17.414 1.00 83.19 210 TRP A O 1
ATOM 1596 N N . ILE A 1 211 ? -5.550 2.472 15.280 1.00 90.38 211 ILE A N 1
ATOM 1597 C CA . ILE A 1 211 ? -4.204 2.255 14.760 1.00 90.38 211 ILE A CA 1
ATOM 1598 C C . ILE A 1 211 ? -3.806 3.523 14.022 1.00 90.38 211 ILE A C 1
ATOM 1600 O O . ILE A 1 211 ? -4.482 3.919 13.075 1.00 90.38 211 ILE A O 1
ATOM 1604 N N . VAL A 1 212 ? -2.735 4.174 14.470 1.00 83.69 212 VAL A N 1
ATOM 1605 C CA . VAL A 1 212 ? -2.231 5.418 13.882 1.00 83.69 212 VAL A CA 1
ATOM 1606 C C . VAL A 1 212 ? -0.866 5.151 13.264 1.00 83.69 212 VAL A C 1
ATOM 1608 O O . VAL A 1 212 ? 0.109 4.928 13.979 1.00 83.69 212 VAL A O 1
ATOM 1611 N N . ALA A 1 213 ? -0.794 5.177 11.938 1.00 87.44 213 ALA A N 1
ATOM 1612 C CA . ALA A 1 213 ? 0.453 5.063 11.198 1.00 87.44 213 ALA A CA 1
ATOM 1613 C C . ALA A 1 213 ? 1.039 6.447 10.922 1.00 87.44 213 ALA A C 1
ATOM 1615 O O . ALA A 1 213 ? 0.337 7.361 10.489 1.00 87.44 213 ALA A O 1
ATOM 1616 N N . VAL A 1 214 ? 2.342 6.580 11.144 1.00 83.12 214 VAL A N 1
ATOM 1617 C CA . VAL A 1 214 ? 3.117 7.794 10.901 1.00 83.12 214 VAL A CA 1
ATOM 1618 C C . VAL A 1 214 ? 4.338 7.431 10.072 1.00 83.12 214 VAL A C 1
ATOM 1620 O O . VAL A 1 214 ? 5.086 6.533 10.448 1.00 83.12 214 VAL A O 1
ATOM 1623 N N . ALA A 1 215 ? 4.578 8.155 8.985 1.00 80.25 215 ALA A N 1
ATOM 1624 C CA . ALA A 1 215 ? 5.879 8.189 8.327 1.00 80.25 215 ALA A CA 1
ATOM 1625 C C . ALA A 1 215 ? 6.571 9.517 8.591 1.00 80.25 215 ALA A C 1
ATOM 1627 O O . ALA A 1 215 ? 5.919 10.561 8.671 1.00 80.25 215 ALA A O 1
ATOM 1628 N N . GLY A 1 216 ? 7.892 9.466 8.706 1.00 79.25 216 GLY A N 1
ATOM 1629 C CA . GLY A 1 216 ? 8.735 10.619 8.963 1.00 79.25 216 GLY A CA 1
ATOM 1630 C C . GLY A 1 216 ? 9.952 10.241 9.796 1.00 79.25 216 GLY A C 1
ATOM 1631 O O . GLY A 1 216 ? 10.648 9.280 9.491 1.00 79.25 216 GLY A O 1
ATOM 1632 N N . GLU A 1 217 ? 10.231 11.027 10.831 1.00 79.06 217 GLU A N 1
ATOM 1633 C CA . GLU A 1 217 ? 11.359 10.803 11.738 1.00 79.06 217 GLU A CA 1
ATOM 1634 C C . GLU A 1 217 ? 10.829 10.394 13.113 1.00 79.06 217 GLU A C 1
ATOM 1636 O O . GLU A 1 217 ? 10.374 11.241 13.889 1.00 79.06 217 GLU A O 1
ATOM 1641 N N . ILE A 1 218 ? 10.870 9.093 13.403 1.00 80.00 218 ILE A N 1
ATOM 1642 C CA . ILE A 1 218 ? 10.386 8.514 14.661 1.00 80.00 218 ILE A CA 1
ATOM 1643 C C . ILE A 1 218 ? 11.585 8.107 15.518 1.00 80.00 218 ILE A C 1
ATOM 1645 O O . ILE A 1 218 ? 12.448 7.358 15.072 1.00 80.00 218 ILE A O 1
ATOM 1649 N N . VAL A 1 219 ? 11.653 8.589 16.755 1.00 79.94 219 VAL A N 1
ATOM 1650 C CA . VAL A 1 219 ? 12.735 8.324 17.712 1.00 79.94 219 VAL A CA 1
ATOM 1651 C C . VAL A 1 219 ? 12.124 7.767 18.998 1.00 79.94 219 VAL A C 1
ATOM 1653 O O . VAL A 1 219 ? 11.993 8.481 19.992 1.00 79.94 219 VAL A O 1
ATOM 1656 N N . PRO A 1 220 ? 11.691 6.497 18.991 1.00 73.75 220 PRO A N 1
ATOM 1657 C CA . PRO A 1 220 ? 11.039 5.901 20.142 1.00 73.75 220 PRO A CA 1
ATOM 1658 C C . PRO A 1 220 ? 12.026 5.751 21.302 1.00 73.75 220 PRO A C 1
ATOM 1660 O O . PRO A 1 220 ? 13.216 5.497 21.093 1.00 73.75 220 PRO A O 1
ATOM 1663 N N . ALA A 1 221 ? 11.528 5.810 22.538 1.00 72.12 221 ALA A N 1
ATOM 1664 C CA . ALA A 1 221 ? 12.369 5.655 23.727 1.00 72.12 221 ALA A CA 1
ATOM 1665 C C . ALA A 1 221 ? 13.150 4.322 23.740 1.00 72.12 221 ALA A C 1
ATOM 1667 O O . ALA A 1 221 ? 14.323 4.296 24.113 1.00 72.12 221 ALA A O 1
ATOM 1668 N N . PHE A 1 222 ? 12.539 3.229 23.257 1.00 71.44 222 PHE A N 1
ATOM 1669 C CA . PHE A 1 222 ? 13.192 1.915 23.143 1.00 71.44 222 PHE A CA 1
ATOM 1670 C C . PHE A 1 222 ? 14.317 1.880 22.099 1.00 71.44 222 PHE A C 1
ATOM 1672 O O . PHE A 1 222 ? 15.173 1.002 22.135 1.00 71.44 222 PHE A O 1
ATOM 1679 N N . GLY A 1 223 ? 14.315 2.821 21.152 1.00 61.50 223 GLY A N 1
ATOM 1680 C CA . GLY A 1 223 ? 15.333 2.929 20.116 1.00 61.50 223 GLY A CA 1
ATOM 1681 C C . GLY A 1 223 ? 16.650 3.507 20.628 1.00 61.50 223 GLY A C 1
ATOM 1682 O O . GLY A 1 223 ? 17.608 3.547 19.868 1.00 61.50 223 GLY A O 1
ATOM 1683 N N . HIS A 1 224 ? 16.721 3.983 21.878 1.00 75.38 224 HIS A N 1
ATOM 1684 C CA . HIS A 1 224 ? 17.924 4.585 22.469 1.00 75.38 224 HIS A CA 1
ATOM 1685 C C . HIS A 1 224 ? 18.576 5.666 21.578 1.00 75.38 224 HIS A C 1
ATOM 1687 O O . HIS A 1 224 ? 19.798 5.753 21.471 1.00 75.38 224 HIS A O 1
ATOM 1693 N N . GLY A 1 225 ? 17.751 6.496 20.929 1.00 70.25 225 GLY A N 1
ATOM 1694 C CA . GLY A 1 225 ? 18.197 7.560 20.020 1.00 70.25 225 GLY A CA 1
ATOM 1695 C C . GLY A 1 225 ? 18.293 7.154 18.545 1.00 70.25 225 GLY A C 1
ATOM 1696 O O . GLY A 1 225 ? 18.566 8.012 17.706 1.00 70.25 225 GLY A O 1
ATOM 1697 N N . LEU A 1 226 ? 18.034 5.886 18.210 1.00 69.69 226 LEU A N 1
ATOM 1698 C CA . LEU A 1 226 ? 17.864 5.449 16.827 1.00 69.69 226 LEU A CA 1
ATOM 1699 C C . LEU A 1 226 ? 16.619 6.079 16.202 1.00 69.69 226 LEU A C 1
ATOM 1701 O O . LEU A 1 226 ? 15.595 6.275 16.854 1.00 69.69 226 LEU A O 1
ATOM 1705 N N . THR A 1 227 ? 16.739 6.372 14.913 1.00 75.12 227 THR A N 1
ATOM 1706 C CA . THR A 1 227 ? 15.679 6.962 14.099 1.00 75.12 227 THR A CA 1
ATOM 1707 C C . THR A 1 227 ? 15.052 5.905 13.202 1.00 75.12 227 THR A C 1
ATOM 1709 O O . THR A 1 227 ? 15.757 5.065 12.635 1.00 75.12 227 THR A O 1
ATOM 1712 N N . PHE A 1 228 ? 13.732 5.970 13.071 1.00 75.44 228 PHE A N 1
ATOM 1713 C CA . PHE A 1 228 ? 12.920 5.090 12.251 1.00 75.44 228 PHE A CA 1
ATOM 1714 C C . PHE A 1 228 ? 12.108 5.888 11.230 1.00 75.44 228 PHE A C 1
ATOM 1716 O O . PHE A 1 228 ? 11.583 6.955 11.551 1.00 75.44 228 PHE A O 1
ATOM 1723 N N . ASN A 1 229 ? 11.997 5.349 10.018 1.00 80.75 229 ASN A N 1
ATOM 1724 C CA . ASN A 1 229 ? 11.284 5.959 8.894 1.00 80.75 229 ASN A CA 1
ATOM 1725 C C . ASN A 1 229 ? 9.769 5.989 9.107 1.00 80.75 229 ASN A C 1
ATOM 1727 O O . ASN A 1 229 ? 9.068 6.827 8.538 1.00 80.75 229 ASN A O 1
ATOM 1731 N N . TRP A 1 230 ? 9.248 5.052 9.897 1.00 83.56 230 TRP A N 1
ATOM 1732 C CA . TRP A 1 230 ? 7.837 5.009 10.234 1.00 83.56 230 TRP A CA 1
ATOM 1733 C C . TRP A 1 230 ? 7.578 4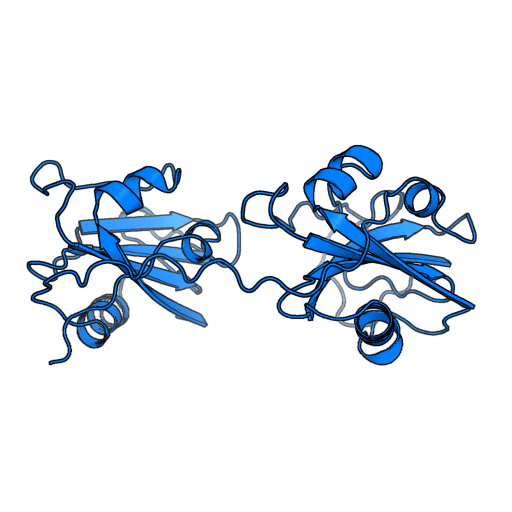.384 11.604 1.00 83.56 230 TRP A C 1
ATOM 1735 O O . TRP A 1 230 ? 8.396 3.630 12.138 1.00 83.56 230 TRP A O 1
ATOM 1745 N N . GLY A 1 231 ? 6.406 4.702 12.156 1.00 85.19 231 GLY A N 1
ATOM 1746 C CA . GLY A 1 231 ? 5.889 4.170 13.409 1.00 85.19 231 GLY A CA 1
ATOM 1747 C C . GLY A 1 231 ? 4.386 3.905 13.339 1.00 85.19 231 GLY A C 1
ATOM 1748 O O . GLY A 1 231 ? 3.652 4.623 12.666 1.00 85.19 231 GLY A O 1
ATOM 1749 N N . VAL A 1 232 ? 3.925 2.870 14.035 1.00 87.06 232 VAL A N 1
ATOM 1750 C CA . VAL A 1 232 ? 2.510 2.555 14.241 1.00 87.06 232 VAL A CA 1
ATOM 1751 C C . VAL A 1 232 ? 2.223 2.604 15.732 1.00 87.06 232 VAL A C 1
ATOM 1753 O O . VAL A 1 232 ? 2.786 1.827 16.504 1.00 87.06 232 VAL A O 1
ATOM 1756 N N . PHE A 1 233 ? 1.349 3.527 16.119 1.00 84.69 233 PHE A N 1
ATOM 1757 C CA . PHE A 1 233 ? 0.869 3.704 17.482 1.00 84.69 233 PHE A CA 1
ATOM 1758 C C . PHE A 1 233 ? -0.486 3.023 17.624 1.00 84.69 233 PHE A C 1
ATOM 1760 O O . PHE A 1 233 ? -1.377 3.222 16.795 1.00 84.69 233 PHE A O 1
ATOM 1767 N N . THR A 1 234 ? -0.662 2.256 18.693 1.00 85.81 234 THR A N 1
ATOM 1768 C CA . THR A 1 234 ? -1.969 1.702 19.054 1.00 85.81 234 THR A CA 1
ATOM 1769 C C . THR A 1 234 ? -2.564 2.522 20.184 1.00 85.81 234 THR A C 1
ATOM 1771 O O . THR A 1 234 ? -1.925 2.725 21.217 1.00 85.81 234 THR A O 1
ATOM 1774 N N . ILE A 1 235 ? -3.791 2.996 20.004 1.00 80.25 235 ILE A N 1
ATOM 1775 C CA . ILE A 1 235 ? -4.513 3.791 20.995 1.00 80.25 235 ILE A CA 1
ATOM 1776 C C . ILE A 1 235 ? -5.793 3.052 21.348 1.00 80.25 235 ILE A C 1
ATOM 1778 O O . ILE A 1 235 ? -6.593 2.731 20.472 1.00 80.25 235 ILE A O 1
ATOM 1782 N N . ASP A 1 236 ? -5.994 2.780 22.630 1.00 79.06 236 ASP A N 1
ATOM 1783 C CA . ASP A 1 236 ? -7.215 2.136 23.097 1.00 79.06 236 ASP A CA 1
ATOM 1784 C C . ASP A 1 236 ? -8.422 3.064 22.854 1.00 79.06 236 ASP A C 1
ATOM 1786 O O . ASP A 1 236 ? -8.444 4.225 23.272 1.00 79.06 236 ASP A O 1
ATOM 1790 N N . GLY A 1 237 ? -9.435 2.574 22.134 1.00 76.38 237 GLY A N 1
ATOM 1791 C CA . GLY A 1 237 ? -10.630 3.348 21.793 1.00 76.38 237 GLY A CA 1
ATOM 1792 C C . GLY A 1 237 ? -11.560 3.616 22.984 1.00 76.38 237 GLY A C 1
ATOM 1793 O O . GLY A 1 237 ? -12.489 4.425 22.869 1.00 76.38 237 GLY A O 1
ATOM 1794 N N . THR A 1 238 ? -11.335 2.955 24.123 1.00 76.88 238 THR A N 1
ATOM 1795 C CA . THR A 1 238 ? -12.159 3.048 25.335 1.00 76.88 238 THR A CA 1
ATOM 1796 C C . THR A 1 238 ? -11.676 4.098 26.331 1.00 76.88 238 THR A C 1
ATOM 1798 O O . THR A 1 238 ? -12.516 4.682 27.022 1.00 76.88 238 THR A O 1
ATOM 1801 N N . ASP A 1 239 ? -10.371 4.371 26.402 1.00 75.12 239 ASP A N 1
ATOM 1802 C CA . ASP A 1 239 ? -9.784 5.343 27.335 1.00 75.12 239 ASP A CA 1
ATOM 1803 C C . ASP A 1 239 ? -8.803 6.339 26.686 1.00 75.12 239 ASP A C 1
ATOM 1805 O O . ASP A 1 239 ? -8.503 7.371 27.287 1.00 75.12 239 ASP A O 1
ATOM 1809 N N . GLY A 1 240 ? -8.369 6.099 25.444 1.00 67.12 240 GLY A N 1
ATOM 1810 C CA . GLY A 1 240 ? -7.435 6.963 24.720 1.00 67.12 240 GLY A CA 1
ATOM 1811 C C . GLY A 1 240 ? -5.967 6.764 25.069 1.00 67.12 240 GLY A C 1
ATOM 1812 O O . GLY A 1 240 ? -5.135 7.557 24.626 1.00 67.12 240 GLY A O 1
ATOM 1813 N N . GLY A 1 241 ? -5.636 5.745 25.860 1.00 72.62 241 GLY A N 1
ATOM 1814 C CA . GLY A 1 241 ? -4.267 5.411 26.212 1.00 72.62 241 GLY A CA 1
ATOM 1815 C C . GLY A 1 241 ? -3.490 4.890 25.006 1.00 72.62 241 GLY A C 1
ATOM 1816 O O . GLY A 1 241 ? -3.951 4.001 24.289 1.00 72.62 241 GLY A O 1
ATOM 1817 N N . ILE A 1 242 ? -2.281 5.413 24.796 1.00 75.62 242 ILE A N 1
ATOM 1818 C CA . ILE A 1 242 ? -1.327 4.823 23.852 1.00 75.62 242 ILE A CA 1
ATOM 1819 C C . ILE A 1 242 ? -0.777 3.553 24.500 1.00 75.62 242 ILE A C 1
ATOM 1821 O O . ILE A 1 242 ? -0.169 3.601 25.567 1.00 75.62 242 ILE A O 1
ATOM 1825 N N . THR A 1 243 ? -1.032 2.413 23.873 1.00 72.75 243 THR A N 1
ATOM 1826 C CA . THR A 1 243 ? -0.774 1.083 24.440 1.00 72.75 243 THR A CA 1
ATOM 1827 C C . THR A 1 243 ? 0.487 0.441 23.885 1.00 72.75 243 THR A C 1
ATOM 1829 O O . THR A 1 243 ? 1.116 -0.364 24.569 1.00 72.75 243 THR A O 1
ATOM 1832 N N . SER A 1 244 ? 0.873 0.787 22.658 1.00 76.62 244 SER A N 1
ATOM 1833 C CA . SER A 1 244 ? 2.100 0.301 22.041 1.00 76.62 244 SER A CA 1
ATOM 1834 C C . SER A 1 244 ? 2.572 1.224 20.920 1.00 76.62 244 SER A C 1
ATOM 1836 O O . SER A 1 244 ? 1.804 2.021 20.372 1.00 76.62 244 SER A O 1
ATOM 1838 N N . LEU A 1 245 ? 3.853 1.081 20.594 1.00 77.69 245 LEU A N 1
ATOM 1839 C CA . LEU A 1 245 ? 4.503 1.689 19.447 1.00 77.69 245 LEU A CA 1
ATOM 1840 C C . LEU A 1 245 ? 5.391 0.637 18.786 1.00 77.69 245 LEU A C 1
ATOM 1842 O O . LEU A 1 245 ? 6.298 0.100 19.420 1.00 77.69 245 LEU A O 1
ATOM 1846 N N . THR A 1 246 ? 5.161 0.395 17.500 1.00 80.44 246 THR A N 1
ATOM 1847 C CA . THR A 1 246 ? 6.083 -0.339 16.628 1.00 80.44 246 THR A CA 1
ATOM 1848 C C . THR A 1 246 ? 6.749 0.647 15.684 1.00 80.44 246 THR A C 1
ATOM 1850 O O . THR A 1 246 ? 6.054 1.446 15.071 1.00 80.44 246 THR A O 1
ATOM 1853 N N . ALA A 1 247 ? 8.071 0.591 15.524 1.00 78.44 247 ALA A N 1
ATOM 1854 C CA . ALA A 1 247 ? 8.795 1.448 14.584 1.00 78.44 247 ALA A CA 1
ATOM 1855 C C . ALA A 1 247 ? 9.815 0.635 13.783 1.00 78.44 247 ALA A C 1
ATOM 1857 O O . ALA A 1 247 ? 10.471 -0.247 14.344 1.00 78.44 247 ALA A O 1
ATOM 1858 N N . ARG A 1 248 ? 9.938 0.904 12.475 1.00 74.12 248 ARG A N 1
ATOM 1859 C CA . ARG A 1 248 ? 10.876 0.192 11.585 1.00 74.12 248 ARG A CA 1
ATOM 1860 C C . ARG A 1 248 ? 11.452 1.089 10.485 1.00 74.12 248 ARG A C 1
ATOM 1862 O O . ARG A 1 248 ? 11.007 2.209 10.255 1.00 74.12 248 ARG A O 1
ATOM 1869 N N . ASN A 1 249 ? 12.483 0.550 9.833 1.00 76.75 249 ASN A N 1
ATOM 1870 C CA . ASN A 1 249 ? 13.237 1.155 8.729 1.00 76.75 249 ASN A CA 1
ATOM 1871 C C . ASN A 1 249 ? 13.169 0.330 7.431 1.00 76.75 249 ASN A C 1
ATOM 1873 O O . ASN A 1 249 ? 13.921 0.582 6.497 1.00 76.75 249 ASN A O 1
ATOM 1877 N N . ASP A 1 250 ? 12.281 -0.660 7.366 1.00 74.62 250 ASP A N 1
ATOM 1878 C CA . ASP A 1 250 ? 12.096 -1.572 6.226 1.00 74.62 250 ASP A CA 1
ATOM 1879 C C . ASP A 1 250 ? 11.343 -0.941 5.035 1.00 74.62 250 ASP A C 1
ATOM 1881 O O . ASP A 1 250 ? 11.092 -1.603 4.031 1.00 74.62 250 ASP A O 1
ATOM 1885 N N . GLY A 1 251 ? 11.008 0.347 5.123 1.00 74.75 251 GLY A N 1
ATOM 1886 C CA . GLY A 1 251 ? 10.364 1.122 4.070 1.00 74.75 251 GLY A CA 1
ATOM 1887 C C . GLY A 1 251 ? 10.090 2.557 4.515 1.00 74.75 251 GLY A C 1
ATOM 1888 O O . GLY A 1 251 ? 10.497 2.966 5.602 1.00 74.75 251 GLY A O 1
ATOM 1889 N N . ALA A 1 252 ? 9.389 3.320 3.676 1.00 78.31 252 ALA A N 1
ATOM 1890 C CA . ALA A 1 252 ? 8.951 4.683 3.989 1.00 78.31 252 ALA A CA 1
ATOM 1891 C C . ALA A 1 252 ? 7.561 4.745 4.660 1.00 78.31 252 ALA A C 1
ATOM 1893 O O . ALA A 1 252 ? 7.155 5.811 5.104 1.00 78.31 252 ALA A O 1
ATOM 1894 N N . TRP A 1 253 ? 6.812 3.636 4.710 1.00 82.12 253 TRP A N 1
ATOM 1895 C CA . TRP A 1 253 ? 5.448 3.548 5.256 1.00 82.12 253 TRP A CA 1
ATOM 1896 C C . TRP A 1 253 ? 5.151 2.107 5.721 1.00 82.12 253 TRP A C 1
ATOM 1898 O O . TRP A 1 253 ? 5.612 1.174 5.055 1.00 82.12 253 TRP A O 1
ATOM 1908 N N . PRO A 1 254 ? 4.373 1.888 6.804 1.00 76.19 254 PRO A N 1
ATOM 1909 C CA . PRO A 1 254 ? 3.949 0.558 7.237 1.00 76.19 254 PRO A CA 1
ATOM 1910 C C . PRO A 1 254 ? 2.917 -0.011 6.275 1.00 76.19 254 PRO A C 1
ATOM 1912 O O . PRO A 1 254 ? 1.718 0.198 6.404 1.00 76.19 254 PRO A O 1
ATOM 1915 N N . ALA A 1 255 ? 3.364 -0.770 5.296 1.00 75.56 255 ALA A N 1
ATOM 1916 C CA . ALA A 1 255 ? 2.479 -1.172 4.220 1.00 75.56 255 ALA A CA 1
ATOM 1917 C C . ALA A 1 255 ? 1.338 -2.130 4.607 1.00 75.56 255 ALA A C 1
ATOM 1919 O O . ALA A 1 255 ? 0.301 -2.159 3.946 1.00 75.56 255 ALA A O 1
ATOM 1920 N N . PHE A 1 256 ? 1.491 -2.887 5.698 1.00 73.88 256 PHE A N 1
ATOM 1921 C CA . PHE A 1 256 ? 0.394 -3.688 6.248 1.00 73.88 256 PHE A CA 1
ATOM 1922 C C . PHE A 1 256 ? -0.789 -2.809 6.690 1.00 73.88 256 PHE A C 1
ATOM 1924 O O . PHE A 1 256 ? -1.930 -3.264 6.666 1.00 73.88 256 PHE A O 1
ATOM 1931 N N . PHE A 1 257 ? -0.530 -1.542 7.044 1.00 79.44 257 PHE A N 1
ATOM 1932 C CA . PHE A 1 257 ? -1.541 -0.591 7.490 1.00 79.44 257 PHE A CA 1
ATOM 1933 C C . PHE A 1 257 ? -2.619 -0.357 6.431 1.00 79.44 257 PHE A C 1
ATOM 1935 O O . PHE A 1 257 ? -3.806 -0.291 6.752 1.00 79.44 257 PHE A O 1
ATOM 1942 N N . ASP A 1 258 ? -2.233 -0.290 5.156 1.00 80.69 258 ASP A N 1
ATOM 1943 C CA . ASP A 1 258 ? -3.158 -0.006 4.057 1.00 80.69 258 ASP A CA 1
ATOM 1944 C C . ASP A 1 258 ? -4.217 -1.115 3.908 1.00 80.69 258 ASP A C 1
ATOM 1946 O O . ASP A 1 258 ? -5.360 -0.827 3.552 1.00 80.69 258 ASP A O 1
ATOM 1950 N N . ALA A 1 259 ? -3.877 -2.353 4.283 1.00 78.25 259 ALA A N 1
ATOM 1951 C CA . ALA A 1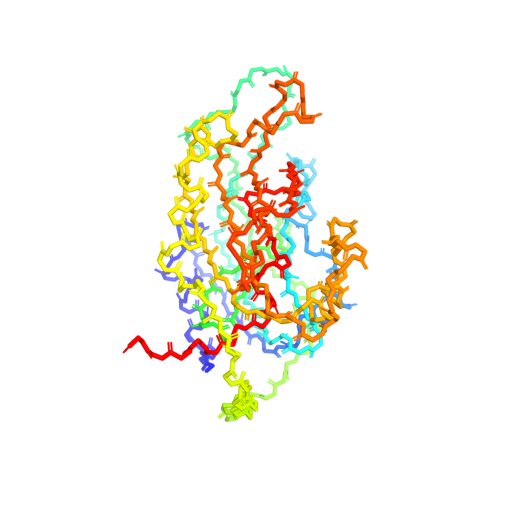 259 ? -4.775 -3.508 4.253 1.00 78.25 259 ALA A CA 1
ATOM 1952 C C . ALA A 1 259 ? -5.676 -3.643 5.495 1.00 78.25 259 ALA A C 1
ATOM 1954 O O . ALA A 1 259 ? -6.600 -4.456 5.483 1.00 78.25 259 ALA A O 1
ATOM 1955 N N . LEU A 1 260 ? -5.430 -2.870 6.561 1.00 81.75 260 LEU A N 1
ATOM 1956 C CA . LEU A 1 260 ? -6.229 -2.955 7.784 1.00 81.75 260 LEU A CA 1
ATOM 1957 C C . LEU A 1 260 ? -7.678 -2.485 7.553 1.00 81.75 260 LEU A C 1
ATOM 1959 O O . LEU A 1 260 ? -7.887 -1.536 6.782 1.00 81.75 260 LEU A O 1
ATOM 1963 N N . PRO A 1 261 ? -8.666 -3.098 8.234 1.00 82.94 261 PRO A N 1
ATOM 1964 C CA . PRO A 1 261 ? -10.044 -2.619 8.219 1.00 82.94 261 PRO A CA 1
ATOM 1965 C C . PRO A 1 261 ? -10.147 -1.218 8.833 1.00 82.94 261 PRO A C 1
ATOM 1967 O O . PRO A 1 261 ? -9.297 -0.809 9.617 1.00 82.94 261 PRO A O 1
ATOM 1970 N N . ASP A 1 262 ? -11.193 -0.482 8.468 1.00 87.62 262 ASP A N 1
ATOM 1971 C CA . ASP A 1 262 ? -11.497 0.827 9.048 1.00 87.62 262 ASP A CA 1
ATOM 1972 C C . ASP A 1 262 ? -12.997 0.915 9.341 1.00 87.62 262 ASP A C 1
ATOM 1974 O O . ASP A 1 262 ? -13.833 1.061 8.444 1.00 87.62 262 ASP A O 1
ATOM 1978 N N . HIS A 1 263 ? -13.344 0.719 10.607 1.00 83.94 263 HIS A N 1
ATOM 1979 C CA . HIS A 1 263 ? -14.706 0.748 11.105 1.00 83.94 263 HIS A CA 1
ATOM 1980 C C . HIS A 1 263 ? -15.193 2.191 11.236 1.00 83.94 263 HIS A C 1
ATOM 1982 O O . HIS A 1 263 ? -14.467 3.061 11.715 1.00 83.94 263 HIS A O 1
ATOM 1988 N N . PRO A 1 264 ? -16.465 2.467 10.915 1.00 79.88 264 PRO A N 1
ATOM 1989 C CA . PRO A 1 264 ? -17.040 3.761 11.231 1.00 79.88 264 PRO A CA 1
ATOM 1990 C C . PRO A 1 264 ? -17.118 3.946 12.755 1.00 79.88 264 PRO A C 1
ATOM 1992 O O . PRO A 1 264 ? -17.597 3.067 13.476 1.00 79.88 264 PRO A O 1
ATOM 1995 N N . ALA A 1 265 ? -16.695 5.113 13.238 1.00 72.75 265 ALA A N 1
ATOM 1996 C CA . ALA A 1 265 ? -16.997 5.577 14.589 1.00 72.75 265 ALA A CA 1
ATOM 1997 C C . ALA A 1 265 ? -18.404 6.217 14.629 1.00 72.75 265 ALA A C 1
ATOM 1999 O O . ALA A 1 265 ? -18.880 6.713 13.601 1.00 72.75 265 ALA A O 1
ATOM 2000 N N . PRO A 1 266 ? -19.092 6.242 15.785 1.00 66.50 266 PRO A N 1
ATOM 2001 C CA . PRO A 1 266 ? -20.333 6.985 15.943 1.00 66.50 266 PRO A CA 1
ATOM 2002 C C . PRO A 1 266 ? -20.060 8.467 15.698 1.00 66.50 266 PRO A C 1
ATOM 2004 O O . PRO A 1 266 ? -19.090 9.011 16.235 1.00 66.50 266 PRO A O 1
ATOM 2007 N N . SER A 1 267 ? -20.912 9.119 14.905 1.00 56.66 267 SER A N 1
ATOM 2008 C CA . SER A 1 267 ? -20.872 10.575 14.774 1.00 56.66 267 SER A CA 1
ATOM 2009 C C . SER A 1 267 ? -21.052 11.222 16.158 1.00 56.66 267 SER A C 1
ATOM 2011 O O . SER A 1 267 ? -21.854 10.707 16.942 1.00 56.66 267 SER A O 1
ATOM 2013 N N . PRO A 1 268 ? -20.286 12.281 16.477 1.00 52.31 268 PRO A N 1
ATOM 2014 C CA . PRO A 1 268 ? -20.395 12.987 17.751 1.00 52.31 268 PRO A CA 1
ATOM 2015 C C . PRO A 1 268 ? -21.771 13.627 17.964 1.00 52.31 268 PRO A C 1
ATOM 2017 O O . PRO A 1 268 ? -22.441 13.960 16.958 1.00 52.31 268 PRO A O 1
#

Nearest PDB structures (foldseek):
  5ujc-assembly1_A  TM=4.379E-01  e=1.156E+00  Caenorhabditis elegans
  4zbt-assembly1_C  TM=2.232E-01  e=4.794E+00  Streptomyces bingchenggensis BCW-1
  4zbt-assembly1_B  TM=2.031E-01  e=7.259E+00  Streptomyces bingchenggensis BCW-1

Sequence (268 aa):
MIQRDEAIALVTSGNADVGRVDRADAKLMTFADYLRVAGPVRTHAGDPQATAMTGFGIFGDPAQRYVWAVAVSGEVWPNGREPISFGGPPPGSPTPYPPYRWAIFLVESVPGRLMVIGDVGIAEAWPSTFDKLPSHPAMTYVPPSPTPRLTTLGVKIQQPLATSAVMKLSAEVRRIDRIEVKLMTWREYLASGDPGAYKPAAADDGAPVWIVAVAGEIVPAFGHGLTFNWGVFTIDGTDGGITSLTARNDGAWPAFFDALPDHPAPSP

Secondary structure (DSSP, 8-state):
---HHHHHHHHHTT-TTEEEEEEEEEEEEEHHHHHHHH-S--BTTT-TTS--B------S-TTT-EEEEEEEEEEE--TT-----SSSPPPSSS-SSPPEEEEEEEEETTTTEEEEEEEEESSSSS-HHHHHS----------------PPPP--SS-HHHHHHHHHT-TTTEEEEEEEEEEEEEHHHHHTT--TT----TTS-TTSEEEEEEEEEEE--GGGTT--EEEEEEEEETTT--EEEEEEE-SSSS-HHHHTS--PPPPP-

pLDDT: mean 70.4, std 15.68, range [31.62, 94.75]